Protein AF-G2LJL1-F1 (afdb_monomer)

Solvent-accessible surface area (backbone atoms only — not comparable to full-atom values): 18843 Å² total; per-residue (Å²): 132,89,54,70,64,57,49,56,50,40,51,35,54,51,46,41,76,68,42,93,71,84,47,70,52,52,71,65,66,38,67,80,46,61,69,73,59,30,54,53,48,53,55,51,48,53,63,50,69,72,46,56,71,69,59,47,50,51,50,37,53,53,48,51,47,55,48,48,53,49,53,64,76,58,59,83,72,76,60,86,59,50,27,40,65,57,57,28,58,68,41,66,81,47,56,70,70,56,39,48,55,52,42,52,72,38,60,70,72,53,24,52,51,21,26,55,72,64,74,44,84,81,64,81,67,61,67,75,81,38,55,90,48,42,70,59,53,48,52,53,46,50,61,59,52,68,78,53,70,51,71,83,78,48,60,80,80,50,68,59,75,68,51,48,54,74,53,48,53,50,37,21,35,53,44,11,36,50,34,55,18,47,42,48,60,78,53,91,43,72,66,60,50,50,63,55,36,71,78,46,60,69,74,56,30,50,52,22,51,53,46,33,52,56,56,70,73,44,96,66,73,79,57,69,70,62,34,51,51,26,34,53,52,50,50,52,47,50,68,78,42,77,80,49,93,54,47,44,43,51,49,7,45,53,51,50,62,60,10,48,66,64,78,48,60,73,58,52,55,53,46,54,41,44,31,42,59,67,73,56,40,52,58,53,48,58,46,64,78,56,58,72,96,73,80,45,69,69,57,21,44,53,45,35,54,51,50,42,52,45,33,48,53,53,50,62,70,69,52,70,74,73,82,71,72,77,75,84,84,124

pLDDT: mean 81.84, std 12.07, range [38.25, 96.0]

Structure (mmCIF, N/CA/C/O backbone):
data_AF-G2LJL1-F1
#
_entry.id   AF-G2LJL1-F1
#
loop_
_atom_site.group_PDB
_atom_site.id
_atom_site.type_symbol
_atom_site.label_atom_id
_atom_site.label_alt_id
_atom_site.label_comp_id
_atom_site.label_asym_id
_atom_site.label_entity_id
_atom_site.label_seq_id
_atom_site.pdbx_PDB_ins_code
_atom_site.Cartn_x
_atom_site.Cartn_y
_atom_site.Cartn_z
_atom_site.occupancy
_atom_site.B_iso_or_equiv
_atom_site.auth_seq_id
_atom_site.auth_comp_id
_atom_site.auth_asym_id
_atom_site.auth_atom_id
_atom_site.pdbx_PDB_model_num
ATOM 1 N N . MET A 1 1 ? -14.242 -20.131 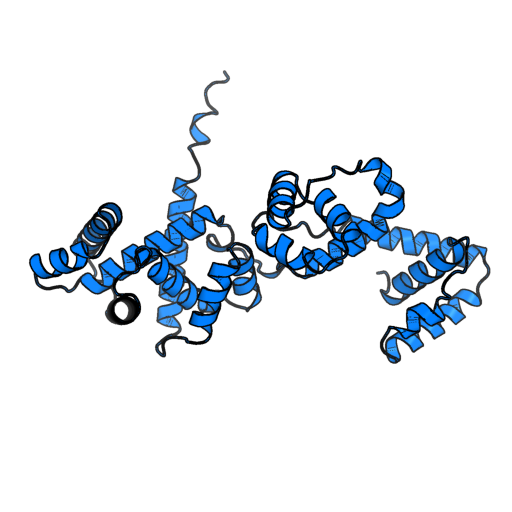28.724 1.00 45.66 1 MET A N 1
ATOM 2 C CA . MET A 1 1 ? -14.335 -19.137 27.630 1.00 45.66 1 MET A CA 1
ATOM 3 C C . MET A 1 1 ? -15.599 -18.321 27.857 1.00 45.66 1 MET A C 1
ATOM 5 O O . MET A 1 1 ? -16.651 -18.929 27.950 1.00 45.66 1 MET A O 1
ATOM 9 N N . GLY A 1 2 ? -15.509 -16.998 28.032 1.00 58.41 2 GLY A N 1
ATOM 10 C CA . GLY A 1 2 ? -16.701 -16.164 28.253 1.00 58.41 2 GLY A CA 1
ATOM 11 C C . GLY A 1 2 ? -17.575 -16.079 26.999 1.00 58.41 2 GLY A C 1
ATOM 12 O O . GLY A 1 2 ? -17.036 -15.894 25.904 1.00 58.41 2 GLY A O 1
ATOM 13 N N . ASN A 1 3 ? -18.888 -16.242 27.166 1.00 77.25 3 ASN A N 1
ATOM 14 C CA . ASN A 1 3 ? -19.881 -16.124 26.103 1.00 77.25 3 ASN A CA 1
ATOM 15 C C . ASN A 1 3 ? -20.097 -14.627 25.772 1.00 77.25 3 ASN A C 1
ATOM 17 O O . ASN A 1 3 ? -20.357 -13.854 26.694 1.00 77.25 3 ASN A O 1
ATOM 21 N N . PRO A 1 4 ? -19.998 -14.178 24.504 1.00 76.31 4 PRO A N 1
ATOM 22 C CA . PRO A 1 4 ? -20.247 -12.778 24.135 1.00 76.31 4 PRO A CA 1
ATOM 23 C C . PRO A 1 4 ? -21.635 -12.270 24.560 1.00 76.31 4 PRO A C 1
ATOM 25 O O . PRO A 1 4 ? -21.782 -11.086 24.862 1.00 76.31 4 PRO A O 1
ATOM 28 N N . THR A 1 5 ? -22.628 -13.159 24.657 1.00 79.75 5 THR A N 1
ATOM 29 C CA . THR A 1 5 ? -23.952 -12.858 25.220 1.00 79.75 5 THR A CA 1
ATOM 30 C C . THR A 1 5 ? -23.870 -12.449 26.695 1.00 79.75 5 THR A C 1
ATOM 32 O O . THR A 1 5 ? -24.465 -11.446 27.079 1.00 79.75 5 THR A O 1
ATOM 35 N N . ASP A 1 6 ? -23.081 -13.160 27.507 1.00 83.00 6 ASP A N 1
ATOM 36 C CA . ASP A 1 6 ? -22.917 -12.856 28.935 1.00 83.00 6 ASP A CA 1
ATOM 37 C C . ASP A 1 6 ? -22.206 -11.511 29.148 1.00 83.00 6 ASP A C 1
ATOM 39 O O . ASP A 1 6 ? -22.525 -10.783 30.083 1.00 83.00 6 ASP A O 1
ATOM 43 N N . TRP A 1 7 ? -21.279 -11.128 28.264 1.00 82.12 7 TRP A N 1
ATOM 44 C CA . TRP A 1 7 ? -20.621 -9.820 28.350 1.00 82.12 7 TRP A CA 1
ATOM 45 C C . TRP A 1 7 ? -21.549 -8.655 28.024 1.00 82.12 7 TRP A C 1
ATOM 47 O O . TRP A 1 7 ? -21.521 -7.648 28.728 1.00 82.12 7 TRP A O 1
ATOM 57 N N . LEU A 1 8 ? -22.352 -8.774 26.963 1.00 80.25 8 LEU A N 1
ATOM 58 C CA . LEU A 1 8 ? -23.322 -7.740 26.594 1.00 80.25 8 LEU A CA 1
ATOM 59 C C . LEU A 1 8 ? -24.360 -7.547 27.703 1.00 80.25 8 LEU A C 1
ATOM 61 O O . LEU A 1 8 ? -24.661 -6.412 28.070 1.00 80.25 8 LEU A O 1
ATOM 65 N N . LEU A 1 9 ? -24.840 -8.647 28.286 1.00 85.56 9 LEU A N 1
ATOM 66 C CA . LEU A 1 9 ? -25.756 -8.613 29.421 1.00 85.56 9 LEU A CA 1
ATOM 67 C C . LEU A 1 9 ? -25.105 -8.001 30.670 1.00 85.56 9 LEU A C 1
ATOM 69 O O . LEU A 1 9 ? -25.702 -7.135 31.306 1.00 85.56 9 LEU A O 1
ATOM 73 N N . ALA A 1 10 ? -23.866 -8.388 30.994 1.00 83.38 10 ALA A N 1
ATOM 74 C CA . ALA A 1 10 ? -23.137 -7.835 32.134 1.00 83.38 10 ALA A CA 1
ATOM 75 C C . ALA A 1 10 ? -22.906 -6.321 32.001 1.00 83.38 10 ALA A C 1
ATOM 77 O O . ALA A 1 10 ? -23.028 -5.593 32.982 1.00 83.38 10 ALA A O 1
ATOM 78 N N . LEU A 1 11 ? -22.608 -5.831 30.793 1.00 82.69 11 LEU A N 1
ATOM 79 C CA . LEU A 1 11 ? -22.469 -4.398 30.525 1.00 82.69 11 LEU A CA 1
ATOM 80 C C . LEU A 1 11 ? -23.799 -3.651 30.683 1.00 82.69 11 LEU A C 1
ATOM 82 O O . LEU A 1 11 ? -23.813 -2.589 31.302 1.00 82.69 11 LEU A O 1
ATOM 86 N N . ALA A 1 12 ? -24.901 -4.201 30.165 1.00 82.12 12 ALA A N 1
ATOM 87 C CA . ALA A 1 12 ? -26.224 -3.584 30.266 1.00 82.12 12 ALA A CA 1
ATOM 88 C C . ALA A 1 12 ? -26.707 -3.485 31.724 1.00 82.12 12 ALA A C 1
ATOM 90 O O . ALA A 1 12 ? -27.121 -2.416 32.166 1.00 82.12 12 ALA A O 1
ATOM 91 N N . LEU A 1 13 ? -26.565 -4.564 32.501 1.00 83.62 13 LEU A N 1
ATOM 92 C CA . LEU A 1 13 ? -26.921 -4.587 33.925 1.00 83.62 13 LEU A CA 1
ATOM 93 C C . LEU A 1 13 ? -26.006 -3.684 34.766 1.00 83.62 13 LEU A C 1
ATOM 95 O O . LEU A 1 13 ? -26.459 -3.017 35.694 1.00 83.62 13 LEU A O 1
ATOM 99 N N . ALA A 1 14 ? -24.711 -3.623 34.444 1.00 82.94 14 ALA A N 1
ATOM 100 C CA . ALA A 1 14 ? -23.793 -2.705 35.112 1.00 82.94 14 ALA A CA 1
ATOM 101 C C . ALA A 1 14 ? -24.104 -1.236 34.798 1.00 82.94 14 ALA A C 1
ATOM 103 O O . ALA A 1 14 ? -23.912 -0.384 35.664 1.00 82.94 14 ALA A O 1
ATOM 104 N N . TYR A 1 15 ? -24.568 -0.934 33.583 1.00 77.94 15 TYR A N 1
ATOM 105 C CA . TYR A 1 15 ? -25.004 0.406 33.197 1.00 77.94 15 TYR A CA 1
ATOM 106 C C . TYR A 1 15 ? -26.263 0.819 33.965 1.00 77.94 15 TYR A C 1
ATOM 108 O O . TYR A 1 15 ? -26.273 1.877 34.591 1.00 77.94 15 TYR A O 1
ATOM 116 N N . GLU A 1 16 ? -27.277 -0.046 34.004 1.00 80.81 16 GLU A N 1
ATOM 117 C CA . GLU A 1 16 ? -28.509 0.175 34.767 1.00 80.81 16 GLU A CA 1
ATOM 118 C C . GLU A 1 16 ? -28.220 0.462 36.250 1.00 80.81 16 GLU A C 1
ATOM 120 O O . GLU A 1 16 ? -28.720 1.437 36.806 1.00 80.81 16 GLU A O 1
ATOM 125 N N . ARG A 1 17 ? -27.337 -0.331 36.871 1.00 79.31 17 ARG A N 1
ATOM 126 C CA . ARG A 1 17 ? -26.985 -0.205 38.296 1.00 79.31 17 ARG A CA 1
ATOM 127 C C . ARG A 1 17 ? -26.151 1.032 38.644 1.00 79.31 17 ARG A C 1
ATOM 129 O O . ARG A 1 17 ? -26.193 1.474 39.787 1.00 79.31 17 ARG A O 1
ATOM 136 N N . ASN A 1 18 ? -25.372 1.570 37.704 1.00 70.38 18 ASN A N 1
ATOM 137 C CA . ASN A 1 18 ? -24.450 2.686 37.966 1.00 70.38 18 ASN A CA 1
ATOM 138 C C . ASN A 1 18 ? -24.959 4.050 37.474 1.00 70.38 18 ASN A C 1
ATOM 140 O O . ASN A 1 18 ? -24.307 5.065 37.727 1.00 70.38 18 ASN A O 1
ATOM 144 N N . THR A 1 19 ? -26.095 4.112 36.775 1.00 63.47 19 THR A N 1
ATOM 145 C CA . THR A 1 19 ? -26.619 5.379 36.244 1.00 63.47 19 THR A CA 1
ATOM 146 C C . THR A 1 19 ? -27.613 5.992 37.230 1.00 63.47 19 THR A C 1
ATOM 148 O O . THR A 1 19 ? -28.735 5.521 37.377 1.00 63.47 19 THR A O 1
ATOM 151 N N . ALA A 1 20 ? -27.205 7.067 37.913 1.00 52.72 20 ALA A N 1
ATOM 152 C CA . ALA A 1 20 ? -27.989 7.704 38.979 1.00 52.72 20 ALA A CA 1
ATOM 153 C C . ALA A 1 20 ? -29.231 8.487 38.495 1.00 52.72 20 ALA A C 1
ATOM 155 O O . ALA A 1 20 ? -30.046 8.908 39.314 1.00 52.72 20 ALA A O 1
ATOM 156 N N . GLN A 1 21 ? -29.386 8.713 37.186 1.00 49.97 21 GLN A N 1
ATOM 157 C CA . GLN A 1 21 ? -30.506 9.456 36.601 1.00 49.97 21 GLN A CA 1
ATOM 158 C C . GLN A 1 21 ? -31.031 8.705 35.372 1.00 49.97 21 GLN A C 1
ATOM 160 O O . GLN A 1 21 ? -30.329 8.612 34.373 1.00 49.97 21 GLN A O 1
ATOM 165 N N . GLN A 1 22 ? -32.251 8.163 35.483 1.00 59.97 22 GLN A N 1
ATOM 166 C CA . GLN A 1 22 ? -33.009 7.484 34.417 1.00 59.97 22 GLN A CA 1
ATOM 167 C C . GLN A 1 22 ? -32.183 6.468 33.600 1.00 59.97 22 GLN A C 1
ATOM 169 O O . GLN A 1 22 ? -31.864 6.723 32.437 1.00 59.97 22 GLN A O 1
ATOM 174 N N . PRO A 1 23 ? -31.821 5.314 34.191 1.00 68.81 23 PRO A N 1
ATOM 175 C CA . PRO A 1 23 ? -31.148 4.261 33.446 1.00 68.81 23 PRO A CA 1
ATOM 176 C C . PRO A 1 23 ? -32.029 3.787 32.285 1.00 68.81 23 PRO A C 1
ATOM 178 O O . PRO A 1 23 ? -33.208 3.489 32.473 1.00 68.81 23 PRO A O 1
ATOM 181 N N . ILE A 1 24 ? -31.440 3.689 31.092 1.00 71.19 24 ILE A N 1
ATOM 182 C CA . ILE A 1 24 ? -32.064 2.985 29.969 1.00 71.19 24 ILE A CA 1
ATOM 183 C C . ILE A 1 24 ? -32.140 1.506 30.370 1.00 71.19 24 ILE A C 1
ATOM 185 O O . ILE A 1 24 ? -31.087 0.908 30.627 1.00 71.19 24 ILE A O 1
ATOM 189 N N . PRO A 1 25 ? -33.338 0.904 30.451 1.00 77.50 25 PRO A N 1
ATOM 190 C CA . PRO A 1 25 ? -33.465 -0.483 30.863 1.00 77.50 25 PRO A CA 1
ATOM 191 C C . PRO A 1 25 ? -32.775 -1.403 29.839 1.00 77.50 25 PRO A C 1
ATOM 193 O O . PRO A 1 25 ? -32.816 -1.132 28.633 1.00 77.50 25 PRO A O 1
ATOM 196 N N . PRO A 1 26 ? -32.173 -2.530 30.269 1.00 75.56 26 PRO A N 1
ATOM 197 C CA . PRO A 1 26 ? -31.483 -3.459 29.370 1.00 75.56 26 PRO A CA 1
ATOM 198 C C . PRO A 1 26 ? -32.330 -3.900 28.169 1.00 75.56 26 PRO A C 1
ATOM 200 O O . PRO A 1 26 ? -31.811 -4.061 27.068 1.00 75.56 26 PRO A O 1
ATOM 203 N N . SER A 1 27 ? -33.648 -4.022 28.351 1.00 76.19 27 SER A N 1
ATOM 204 C CA . SER A 1 27 ? -34.604 -4.361 27.294 1.00 76.19 27 SER A CA 1
ATOM 205 C C . SER A 1 27 ? -34.613 -3.369 26.128 1.00 76.19 27 SER A C 1
ATOM 207 O O . SER A 1 27 ? -34.742 -3.790 24.979 1.00 76.19 27 SER A O 1
ATOM 209 N N . GLU A 1 28 ? -34.444 -2.072 26.398 1.00 76.25 28 GLU A N 1
ATOM 210 C CA . GLU A 1 28 ? -34.351 -1.036 25.362 1.00 76.25 28 GLU A CA 1
ATOM 211 C C . GLU A 1 28 ? -33.001 -1.090 24.641 1.00 76.25 28 GLU A C 1
ATOM 213 O O . GLU A 1 28 ? -32.946 -0.948 23.420 1.00 76.25 28 GLU A O 1
ATOM 218 N N . LEU A 1 29 ? -31.916 -1.390 25.364 1.00 75.31 29 LEU A N 1
ATOM 219 C CA . LEU A 1 29 ? -30.596 -1.603 24.759 1.00 75.31 29 LEU A CA 1
ATOM 220 C C . LEU A 1 29 ? -30.588 -2.832 23.836 1.00 75.31 29 LEU A C 1
ATOM 222 O O . LEU A 1 29 ? -29.950 -2.816 22.781 1.00 75.31 29 LEU A O 1
ATOM 226 N N . PHE A 1 30 ? -31.312 -3.893 24.201 1.00 81.81 30 PHE A N 1
ATOM 227 C CA . PHE A 1 30 ? -31.396 -5.121 23.406 1.00 81.81 30 PHE A CA 1
ATOM 228 C C . PHE A 1 30 ? -32.279 -4.988 22.164 1.00 81.81 30 PHE A C 1
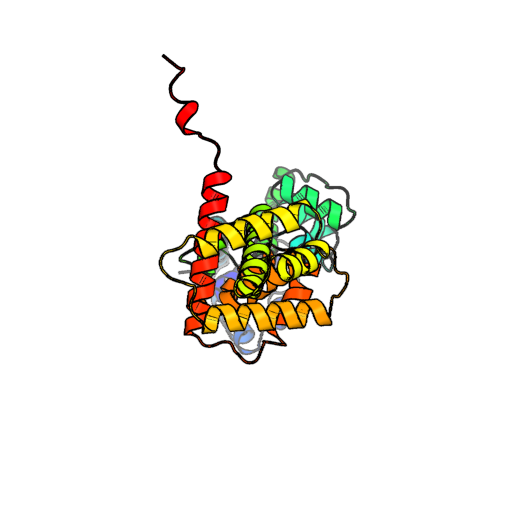ATOM 230 O O . PHE A 1 30 ? -32.088 -5.750 21.218 1.00 81.81 30 PHE A O 1
ATOM 237 N N . ALA A 1 31 ? -33.202 -4.023 22.125 1.00 78.06 31 ALA A N 1
ATOM 238 C CA . ALA A 1 31 ? -34.078 -3.788 20.974 1.00 78.06 31 ALA A CA 1
ATOM 239 C C . ALA A 1 31 ? -33.316 -3.374 19.698 1.00 78.06 31 ALA A C 1
ATOM 241 O O . ALA A 1 31 ? -33.852 -3.462 18.597 1.00 78.06 31 ALA A O 1
ATOM 242 N N . LEU A 1 32 ? -32.055 -2.951 19.835 1.00 76.62 32 LEU A N 1
ATOM 243 C CA . LEU A 1 32 ? -31.166 -2.604 18.722 1.00 76.62 32 LEU A CA 1
ATOM 244 C C . LEU A 1 32 ? -30.499 -3.827 18.063 1.00 76.62 32 LEU A C 1
ATOM 246 O O . LEU A 1 32 ? -29.760 -3.675 17.090 1.00 76.62 32 LEU A O 1
ATOM 250 N N . LEU A 1 33 ? -30.706 -5.031 18.604 1.00 77.62 33 LEU A N 1
ATOM 251 C CA . LEU A 1 33 ? -30.078 -6.268 18.141 1.00 77.62 33 LEU A CA 1
ATOM 252 C C . LEU A 1 33 ? -31.038 -7.097 17.266 1.00 77.62 33 LEU A C 1
ATOM 254 O O . LEU A 1 33 ? -32.254 -6.957 17.379 1.00 77.62 33 LEU A O 1
ATOM 258 N N . PRO A 1 34 ? -30.523 -8.010 16.418 1.00 81.75 34 PRO A N 1
ATOM 259 C CA . PRO A 1 34 ? -31.364 -8.967 15.697 1.00 81.75 34 PRO A CA 1
ATOM 260 C C . PRO A 1 34 ? -32.240 -9.795 16.651 1.00 81.75 34 PRO A C 1
ATOM 262 O O . PRO A 1 34 ? -31.783 -10.169 17.734 1.00 81.75 34 PRO A O 1
ATOM 265 N N . ALA A 1 35 ? -33.457 -10.151 16.224 1.00 82.56 35 ALA A N 1
ATOM 266 C CA . ALA A 1 35 ? -34.469 -10.807 17.065 1.00 82.56 35 ALA A CA 1
ATOM 267 C C . ALA A 1 35 ? -33.956 -12.065 17.796 1.00 82.56 35 ALA A C 1
ATOM 269 O O . ALA A 1 35 ? -34.208 -12.245 18.986 1.00 82.56 35 ALA A O 1
ATOM 270 N N . GLU A 1 36 ? -33.161 -12.903 17.124 1.00 83.19 36 GLU A N 1
ATOM 271 C CA . GLU A 1 36 ? -32.560 -14.087 17.753 1.00 83.19 36 GLU A CA 1
ATOM 272 C C . GLU A 1 36 ? -31.585 -13.746 18.889 1.00 83.19 36 GLU A C 1
ATOM 274 O O . GLU A 1 36 ? -31.485 -14.480 19.875 1.00 83.19 36 GLU A O 1
ATOM 279 N N . ALA A 1 37 ? -30.820 -12.662 18.742 1.00 78.00 37 ALA A N 1
ATOM 280 C CA . ALA A 1 37 ? -29.857 -12.223 19.744 1.00 78.00 37 ALA A CA 1
ATOM 281 C C . ALA A 1 37 ? -30.578 -11.585 20.938 1.00 78.00 37 ALA A C 1
ATOM 283 O O . ALA A 1 37 ? -30.207 -11.837 22.084 1.00 78.00 37 ALA A O 1
ATOM 284 N N . GLN A 1 38 ? -31.647 -10.832 20.664 1.00 83.00 38 GLN A N 1
ATOM 285 C CA . GLN A 1 38 ? -32.535 -10.272 21.677 1.00 83.00 38 GLN A CA 1
ATOM 286 C C . GLN A 1 38 ? -33.176 -11.382 22.518 1.00 83.00 38 GLN A C 1
ATOM 288 O O . GLN A 1 38 ? -33.055 -11.365 23.739 1.00 83.00 38 GLN A O 1
ATOM 293 N N . GLN A 1 39 ? -33.765 -12.402 21.885 1.00 87.06 39 GLN A N 1
ATOM 294 C CA . GLN A 1 39 ? -34.415 -13.510 22.592 1.00 87.06 39 GLN A CA 1
ATOM 295 C C . GLN A 1 39 ? -33.432 -14.289 23.482 1.00 87.06 39 GLN A C 1
ATOM 297 O O . GLN A 1 39 ? -33.761 -14.633 24.621 1.00 87.06 39 GLN A O 1
ATOM 302 N N . ARG A 1 40 ? -32.200 -14.513 23.001 1.00 86.25 40 ARG A N 1
ATOM 303 C CA . ARG A 1 40 ? -31.121 -15.122 23.797 1.00 86.25 40 ARG A CA 1
ATOM 304 C C . ARG A 1 40 ? -30.744 -14.267 25.010 1.00 86.25 40 ARG A C 1
ATOM 306 O O . ARG A 1 40 ? -30.607 -14.807 26.103 1.00 86.25 40 ARG A O 1
ATOM 313 N N . LEU A 1 41 ? -30.599 -12.952 24.835 1.00 84.62 41 LEU A N 1
ATOM 314 C CA . LEU A 1 41 ? -30.248 -12.028 25.920 1.00 84.62 41 LEU A CA 1
ATOM 315 C C . LEU A 1 41 ? -31.361 -11.898 26.961 1.00 84.62 41 LEU A C 1
ATOM 317 O O . LEU A 1 41 ? -31.069 -11.931 28.151 1.00 84.62 41 LEU A O 1
ATOM 321 N N . THR A 1 42 ? -32.624 -11.813 26.539 1.00 86.38 42 THR A N 1
ATOM 322 C CA . THR A 1 42 ? -33.772 -11.736 27.452 1.00 86.38 42 THR A CA 1
ATOM 323 C C . THR A 1 42 ? -33.941 -13.020 28.260 1.00 86.38 42 THR A C 1
ATOM 325 O O . THR A 1 42 ? -34.131 -12.950 29.471 1.00 86.38 42 THR A O 1
ATOM 328 N N . SER A 1 43 ? -33.803 -14.191 27.625 1.00 88.69 43 SER A N 1
ATOM 329 C CA . SER A 1 43 ? -33.861 -15.481 28.334 1.00 88.69 43 SER A CA 1
ATOM 330 C C . SER A 1 43 ? -32.748 -15.570 29.379 1.00 88.69 43 SER A C 1
ATOM 332 O O . SER A 1 43 ? -32.988 -15.890 30.540 1.00 88.69 43 SER A O 1
ATOM 334 N N . ARG A 1 44 ? -31.528 -15.175 28.994 1.00 89.00 44 ARG A N 1
ATOM 335 C CA . ARG A 1 44 ? -30.378 -15.165 29.897 1.00 89.00 44 ARG A CA 1
ATOM 336 C C . ARG A 1 44 ? -30.523 -14.152 31.036 1.00 89.00 44 ARG A C 1
ATOM 338 O O . ARG A 1 44 ? -30.120 -14.438 32.158 1.00 89.00 44 ARG A O 1
ATOM 345 N N . GLN A 1 45 ? -31.113 -12.987 30.773 1.00 87.56 45 GLN A N 1
ATOM 346 C CA . GLN A 1 45 ? -31.424 -11.997 31.801 1.00 87.56 45 GLN A CA 1
ATOM 347 C C . GLN A 1 45 ? -32.390 -12.573 32.836 1.00 87.56 45 GLN A C 1
ATOM 349 O O . GLN A 1 45 ? -32.123 -12.451 34.023 1.00 87.56 45 GLN A O 1
ATOM 354 N N . GLN A 1 46 ? -33.462 -13.245 32.404 1.00 88.81 46 GLN A N 1
ATOM 355 C CA . GLN A 1 46 ? -34.428 -13.875 33.309 1.00 88.81 46 GLN A CA 1
ATOM 356 C C . GLN A 1 46 ? -33.780 -14.949 34.191 1.00 88.81 46 GLN A C 1
ATOM 358 O O . GLN A 1 46 ? -34.033 -14.981 35.393 1.00 88.81 46 GLN A O 1
ATOM 363 N N . GLU A 1 47 ? -32.903 -15.783 33.624 1.00 87.50 47 GLU A N 1
ATOM 364 C CA . GLU A 1 47 ? -32.143 -16.787 34.382 1.00 87.50 47 GLU A CA 1
ATOM 365 C C . GLU A 1 47 ? -31.275 -16.161 35.482 1.00 87.50 47 GLU A C 1
ATOM 367 O O . GLU A 1 47 ? -31.200 -16.690 36.588 1.00 87.50 47 GLU A O 1
ATOM 372 N N . ILE A 1 48 ? -30.619 -15.035 35.187 1.00 84.25 48 ILE A N 1
ATOM 373 C CA . ILE A 1 48 ? -29.746 -14.337 36.139 1.00 84.25 48 ILE A CA 1
ATOM 374 C C . ILE A 1 48 ? -30.571 -13.557 37.166 1.00 84.25 48 ILE A C 1
ATOM 376 O O . ILE A 1 48 ? -30.249 -13.579 38.348 1.00 84.25 48 ILE A O 1
ATOM 380 N N . SER A 1 49 ? -31.662 -12.914 36.751 1.00 83.25 49 SER A N 1
ATOM 381 C CA . SER A 1 49 ? -32.582 -12.203 37.645 1.00 83.25 49 SER A CA 1
ATOM 382 C C . SER A 1 49 ? -33.330 -13.129 38.610 1.00 83.25 49 SER A C 1
ATOM 384 O O . SER A 1 49 ? -33.839 -12.651 39.618 1.00 83.25 49 SER A O 1
ATOM 386 N N . ALA A 1 50 ? -33.396 -14.435 38.328 1.00 87.19 50 ALA A N 1
ATOM 387 C CA . ALA A 1 50 ? -33.928 -15.439 39.249 1.00 87.19 50 ALA A CA 1
ATOM 388 C C . ALA A 1 50 ? -32.951 -15.808 40.387 1.00 87.19 50 ALA A C 1
ATOM 390 O O . ALA A 1 50 ? -33.339 -16.522 41.312 1.00 87.19 50 ALA A O 1
ATOM 391 N N . GLN A 1 51 ? -31.695 -15.354 40.321 1.00 89.25 51 GLN A N 1
ATOM 392 C CA . GLN A 1 51 ? -30.692 -15.551 41.369 1.00 89.25 51 GLN A CA 1
ATOM 393 C C . GLN A 1 51 ? -30.747 -14.424 42.410 1.00 89.25 51 GLN A C 1
ATOM 395 O O . GLN A 1 51 ? -31.330 -13.364 42.184 1.00 89.25 51 GLN A O 1
ATOM 400 N N . ASP A 1 52 ? -30.133 -14.646 43.569 1.00 89.38 52 ASP A N 1
ATOM 401 C CA . ASP A 1 52 ? -30.012 -13.635 44.613 1.00 89.38 52 ASP A CA 1
ATOM 402 C C . ASP A 1 52 ? -29.003 -12.536 44.238 1.00 89.38 52 ASP A C 1
ATOM 404 O O . ASP A 1 52 ? -28.051 -12.740 43.478 1.00 89.38 52 ASP A O 1
ATOM 408 N N . ASP A 1 53 ? -29.195 -11.341 44.800 1.00 86.44 53 ASP A N 1
ATOM 409 C CA . ASP A 1 53 ? -28.446 -10.146 44.394 1.00 86.44 53 ASP A CA 1
ATOM 410 C C . ASP A 1 53 ? -26.928 -10.261 44.640 1.00 86.44 53 ASP A C 1
ATOM 412 O O . ASP A 1 53 ? -26.120 -9.707 43.887 1.00 86.44 53 ASP A O 1
ATOM 416 N N . ALA A 1 54 ? -26.519 -11.043 45.645 1.00 86.81 54 ALA A N 1
ATOM 417 C CA . ALA A 1 54 ? -25.113 -11.335 45.914 1.00 86.81 54 ALA A CA 1
ATOM 418 C C . ALA A 1 54 ? -24.475 -12.149 44.776 1.00 86.81 54 ALA A C 1
ATOM 420 O O . ALA A 1 54 ? -23.389 -11.799 44.302 1.00 86.81 54 ALA A O 1
ATOM 421 N N . THR A 1 55 ? -25.166 -13.180 44.281 1.00 86.25 55 THR A N 1
ATOM 422 C CA . THR A 1 55 ? -24.695 -14.003 43.159 1.00 86.25 55 THR A CA 1
ATOM 423 C C . THR A 1 55 ? -24.666 -13.205 41.860 1.00 86.25 55 THR A C 1
ATOM 425 O O . THR A 1 55 ? -23.672 -13.261 41.134 1.00 86.25 55 THR A O 1
ATOM 428 N N . VAL A 1 56 ? -25.689 -12.383 41.598 1.00 86.50 56 VAL A N 1
ATOM 429 C CA . VAL A 1 56 ? -25.715 -11.492 40.424 1.00 86.50 56 VAL A CA 1
ATOM 430 C C . VAL A 1 56 ? -24.544 -10.508 40.461 1.00 86.50 56 VAL A C 1
ATOM 432 O O . VAL A 1 56 ? -23.871 -10.300 39.451 1.00 86.50 56 VAL A O 1
ATOM 435 N N . THR A 1 57 ? -24.250 -9.936 41.629 1.00 85.31 57 THR A N 1
ATOM 436 C CA . THR A 1 57 ? -23.136 -8.994 41.809 1.00 85.31 57 THR A CA 1
ATOM 437 C C . THR A 1 57 ? -21.775 -9.673 41.631 1.00 85.31 57 THR A C 1
ATOM 439 O O . THR A 1 57 ? -20.903 -9.125 40.952 1.00 85.31 57 THR A O 1
ATOM 442 N N . ALA A 1 58 ? -21.592 -10.882 42.171 1.00 85.56 58 ALA A N 1
ATOM 443 C CA . ALA A 1 58 ? -20.369 -11.665 41.991 1.00 85.56 58 ALA A CA 1
ATOM 444 C C . ALA A 1 58 ? -20.159 -12.071 40.522 1.00 85.56 58 ALA A C 1
ATOM 446 O O . ALA A 1 58 ? -19.065 -11.896 39.978 1.00 85.56 58 ALA A O 1
ATOM 447 N N . TRP A 1 59 ? -21.218 -12.538 39.856 1.00 89.94 59 TRP A N 1
ATOM 448 C CA . TRP A 1 59 ? -21.200 -12.856 38.430 1.00 89.94 59 TRP A CA 1
ATOM 449 C C . TRP A 1 59 ? -20.877 -11.622 37.581 1.00 89.94 59 TRP A C 1
ATOM 451 O O . TRP A 1 59 ? -20.030 -11.707 36.688 1.00 89.94 59 TRP A O 1
ATOM 461 N N . LEU A 1 60 ? -21.482 -10.465 37.877 1.00 87.75 60 LEU A N 1
ATOM 462 C CA . LEU A 1 60 ? -21.183 -9.194 37.210 1.00 87.75 60 LEU A CA 1
ATOM 463 C C . LEU A 1 60 ? -19.709 -8.826 37.366 1.00 87.75 60 LEU A C 1
ATOM 465 O O . LEU A 1 60 ? -19.038 -8.551 36.372 1.00 87.75 60 LEU A O 1
ATOM 469 N N . ALA A 1 61 ? -19.186 -8.857 38.593 1.00 81.69 61 ALA A N 1
ATOM 470 C CA . ALA A 1 61 ? -17.792 -8.530 38.870 1.00 81.69 61 ALA A CA 1
ATOM 471 C C . ALA A 1 61 ? -16.834 -9.455 38.106 1.00 81.69 61 ALA A C 1
ATOM 473 O O . ALA A 1 61 ? -15.933 -8.970 37.422 1.00 81.69 61 ALA A O 1
ATOM 474 N N . GLN A 1 62 ? -17.064 -10.770 38.151 1.00 85.94 62 GLN A N 1
ATOM 475 C CA . GLN A 1 62 ? -16.232 -11.760 37.469 1.00 85.94 62 GLN A CA 1
ATOM 476 C C . GLN A 1 62 ? -16.319 -11.644 35.941 1.00 85.94 62 GLN A C 1
ATOM 478 O O . GLN A 1 62 ? -15.303 -11.718 35.248 1.00 85.94 62 GLN A O 1
ATOM 483 N N . THR A 1 63 ? -17.519 -11.437 35.402 1.00 83.88 63 THR A N 1
ATOM 484 C CA . THR A 1 63 ? -17.757 -11.332 33.957 1.00 83.88 63 THR A CA 1
ATOM 485 C C . THR A 1 63 ? -17.155 -10.049 33.393 1.00 83.88 63 THR A C 1
ATOM 487 O O . THR A 1 63 ? -16.492 -10.083 32.353 1.00 83.88 63 THR A O 1
ATOM 490 N N . LEU A 1 64 ? -17.314 -8.926 34.101 1.00 81.00 64 LEU A N 1
ATOM 491 C CA . LEU A 1 64 ? -16.683 -7.658 33.745 1.00 81.00 64 LEU A CA 1
ATOM 492 C C . LEU A 1 64 ? -15.164 -7.719 33.902 1.00 81.00 64 LEU A C 1
ATOM 494 O O . LEU A 1 64 ? -14.463 -7.155 33.065 1.00 81.00 64 LEU A O 1
ATOM 498 N N . ASP A 1 65 ? -14.634 -8.406 34.916 1.00 78.06 65 ASP A N 1
ATOM 499 C CA . ASP A 1 65 ? -13.187 -8.567 35.059 1.00 78.06 65 ASP A CA 1
ATOM 500 C C . ASP A 1 65 ? -12.604 -9.458 33.956 1.00 78.06 65 ASP A C 1
ATOM 502 O O . ASP A 1 65 ? -11.624 -9.084 33.316 1.00 78.06 65 ASP A O 1
ATOM 506 N N . GLY A 1 66 ? -13.268 -10.564 33.610 1.00 78.75 66 GLY A N 1
ATOM 507 C CA . GLY A 1 66 ? -12.897 -11.397 32.465 1.00 78.75 66 GLY A CA 1
ATOM 508 C C . GLY A 1 66 ? -12.954 -10.637 31.134 1.00 78.75 66 GLY A C 1
ATOM 509 O O . GLY A 1 66 ? -12.057 -10.776 30.296 1.00 78.75 66 GLY A O 1
ATOM 510 N N . LEU A 1 67 ? -13.964 -9.779 30.947 1.00 73.50 67 LEU A N 1
ATOM 511 C CA . LEU A 1 67 ? -14.040 -8.872 29.803 1.00 73.50 67 LEU A CA 1
ATOM 512 C C . LEU A 1 67 ? -12.867 -7.883 29.812 1.00 73.50 67 LEU A C 1
ATOM 514 O O . LEU A 1 67 ? -12.176 -7.766 28.802 1.00 73.50 67 LEU A O 1
ATOM 518 N N . ARG A 1 68 ? -12.582 -7.221 30.944 1.00 69.25 68 ARG A N 1
ATOM 519 C CA . ARG A 1 68 ? -11.450 -6.288 31.097 1.00 69.25 68 ARG A CA 1
ATOM 520 C C . ARG A 1 68 ? -10.117 -6.965 30.813 1.00 69.25 68 ARG A C 1
ATOM 522 O O . ARG A 1 68 ? -9.313 -6.399 30.082 1.00 69.25 68 ARG A O 1
ATOM 529 N N . GLN A 1 69 ? -9.876 -8.158 31.349 1.00 66.88 69 GLN A N 1
ATOM 530 C CA . GLN A 1 69 ? -8.651 -8.920 31.110 1.00 66.88 69 GLN A CA 1
ATOM 531 C C . GLN A 1 69 ? -8.491 -9.251 29.626 1.00 66.88 69 GLN A C 1
ATOM 533 O O . GLN A 1 69 ? -7.420 -9.037 29.066 1.00 66.88 69 GLN A O 1
ATOM 538 N N . ARG A 1 70 ? -9.560 -9.674 28.946 1.00 67.12 70 ARG A N 1
ATOM 539 C CA . ARG A 1 70 ? -9.511 -9.985 27.511 1.00 67.12 70 ARG A CA 1
ATOM 540 C C . ARG A 1 70 ? -9.311 -8.743 26.644 1.00 67.12 70 ARG A C 1
ATOM 542 O O . ARG A 1 70 ? -8.541 -8.766 25.689 1.00 67.12 70 ARG A O 1
ATOM 549 N N . VAL A 1 71 ? -9.977 -7.653 27.004 1.00 60.53 71 VAL A N 1
ATOM 550 C CA . VAL A 1 71 ? -9.856 -6.333 26.375 1.00 60.53 71 VAL A CA 1
ATOM 551 C C . VAL A 1 71 ? -8.452 -5.740 26.601 1.00 60.53 71 VAL A C 1
ATOM 553 O O . VAL A 1 71 ? -7.905 -5.098 25.705 1.00 60.53 71 VAL A O 1
ATOM 556 N N . ARG A 1 72 ? -7.818 -6.018 27.750 1.00 58.72 72 ARG A N 1
ATOM 557 C CA . ARG A 1 72 ? -6.408 -5.693 28.036 1.00 58.72 72 ARG A CA 1
ATOM 558 C C . ARG A 1 72 ? -5.436 -6.569 27.237 1.00 58.72 72 ARG A C 1
ATOM 560 O O . ARG A 1 72 ? -4.493 -6.036 26.667 1.00 58.72 72 ARG A O 1
ATOM 567 N N . GLN A 1 73 ? -5.683 -7.878 27.150 1.00 54.16 73 GLN A N 1
ATOM 568 C CA . GLN A 1 73 ? -4.816 -8.848 26.461 1.00 54.16 73 GLN A CA 1
ATOM 569 C C . GLN A 1 73 ? -4.880 -8.759 24.928 1.00 54.16 73 GLN A C 1
ATOM 571 O O . GLN A 1 73 ? -3.923 -9.123 24.255 1.00 54.16 73 GLN A O 1
ATOM 576 N N . ARG A 1 74 ? -5.988 -8.268 24.359 1.00 52.66 74 ARG A N 1
ATOM 577 C CA . ARG A 1 74 ? -6.154 -8.013 22.919 1.00 52.66 74 ARG A CA 1
ATOM 578 C C . ARG A 1 74 ? -6.477 -6.549 22.676 1.00 52.66 74 ARG A C 1
ATOM 580 O O . ARG A 1 74 ? -7.567 -6.200 22.225 1.00 52.66 74 ARG A O 1
ATOM 587 N N . SER A 1 75 ? -5.531 -5.680 22.993 1.00 54.75 75 SER A N 1
ATOM 588 C CA . SER A 1 75 ? -5.528 -4.356 22.385 1.00 54.75 75 SER A CA 1
ATOM 589 C C . SER A 1 75 ? -4.954 -4.521 20.980 1.00 54.75 75 SER A C 1
ATOM 591 O O . SER A 1 75 ? -3.737 -4.671 20.890 1.00 54.75 75 SER A O 1
ATOM 593 N N . PRO A 1 76 ? -5.765 -4.559 19.899 1.00 60.81 76 PRO A N 1
ATOM 594 C CA . PRO A 1 76 ? -5.196 -4.425 18.569 1.00 60.81 76 PRO A CA 1
ATOM 595 C C . PRO A 1 76 ? -4.374 -3.139 18.589 1.00 60.81 76 PRO A C 1
ATOM 597 O O . PRO A 1 76 ? -4.882 -2.075 18.950 1.00 60.81 76 PRO A O 1
ATOM 600 N N . ALA A 1 77 ? -3.078 -3.260 18.335 1.00 67.81 77 ALA A N 1
ATOM 601 C CA . ALA A 1 77 ? -2.256 -2.093 18.107 1.00 67.81 77 ALA A CA 1
ATOM 602 C C . ALA A 1 77 ? -2.611 -1.577 16.714 1.00 67.81 77 ALA A C 1
ATOM 604 O O . ALA A 1 77 ? -2.781 -2.362 15.779 1.00 67.81 77 ALA A O 1
ATOM 605 N N . LEU A 1 78 ? -2.763 -0.261 16.584 1.00 76.44 78 LEU A N 1
ATOM 606 C CA . LEU A 1 78 ? -2.781 0.348 15.265 1.00 76.44 78 LEU A CA 1
ATOM 607 C C . LEU A 1 78 ? -1.434 0.042 14.607 1.00 76.44 78 LEU A C 1
ATOM 609 O O . LEU A 1 78 ? -0.398 0.333 15.204 1.00 76.44 78 LEU A O 1
ATOM 613 N N . ASP A 1 79 ? -1.451 -0.529 13.405 1.00 80.56 79 ASP A N 1
ATOM 614 C CA . ASP A 1 79 ? -0.223 -0.690 12.635 1.00 80.56 79 ASP A CA 1
ATOM 615 C C . ASP A 1 79 ? 0.352 0.704 12.343 1.00 80.56 79 ASP A C 1
ATOM 617 O O . ASP A 1 79 ? -0.322 1.566 11.772 1.00 80.56 79 ASP A O 1
ATOM 621 N N . GLU A 1 80 ? 1.594 0.940 12.765 1.00 81.31 80 GLU A N 1
ATOM 622 C CA . GLU A 1 80 ? 2.284 2.225 12.612 1.00 81.31 80 GLU A CA 1
ATOM 623 C C . GLU A 1 80 ? 2.437 2.644 11.143 1.00 81.31 80 GLU A C 1
ATOM 625 O O . GLU A 1 80 ? 2.657 3.820 10.852 1.00 81.31 80 GLU A O 1
ATOM 630 N N . ARG A 1 81 ? 2.287 1.698 10.208 1.00 85.56 81 ARG A N 1
ATOM 631 C CA . ARG A 1 81 ? 2.344 1.933 8.765 1.00 85.56 81 ARG A CA 1
ATOM 632 C C . ARG A 1 81 ? 1.036 2.477 8.189 1.00 85.56 81 ARG A C 1
ATOM 634 O O . ARG A 1 81 ? 1.022 2.837 7.015 1.00 85.56 81 ARG A O 1
ATOM 641 N N . VAL A 1 82 ? -0.056 2.540 8.958 1.00 88.81 82 VAL A N 1
ATOM 642 C CA . VAL A 1 82 ? -1.306 3.161 8.490 1.00 88.81 82 VAL A CA 1
ATOM 643 C C . VAL A 1 82 ? -1.079 4.655 8.281 1.00 88.81 82 VAL A C 1
ATOM 645 O O . VAL A 1 82 ? -0.750 5.399 9.207 1.00 88.81 82 VAL A O 1
ATOM 648 N N . HIS A 1 83 ? -1.307 5.119 7.056 1.00 91.44 83 HIS A N 1
ATOM 649 C CA . HIS A 1 83 ? -1.108 6.507 6.694 1.00 91.44 83 HIS A CA 1
ATOM 650 C C . HIS A 1 83 ? -2.095 7.408 7.472 1.00 91.44 83 HIS A C 1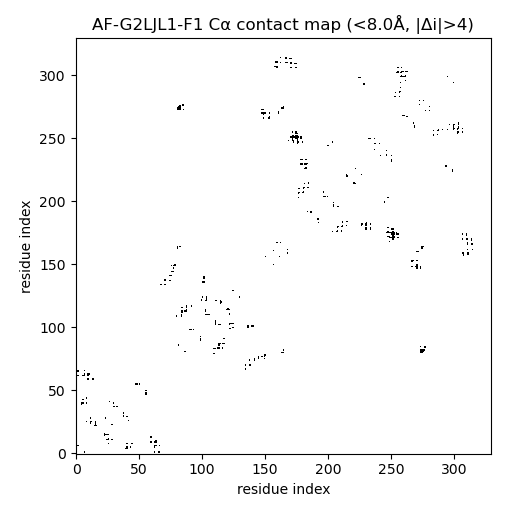
ATOM 652 O O . HIS A 1 83 ? -3.313 7.178 7.434 1.00 91.44 83 HIS A O 1
ATOM 658 N N . PRO A 1 84 ? -1.627 8.488 8.134 1.00 91.12 84 PRO A N 1
ATOM 659 C CA . PRO A 1 84 ? -2.453 9.320 9.018 1.00 91.12 84 PRO A CA 1
ATOM 660 C C . PRO A 1 84 ? -3.735 9.877 8.386 1.00 91.12 84 PRO A C 1
ATOM 662 O O . PRO A 1 84 ? -4.740 10.087 9.062 1.00 91.12 84 PRO A O 1
ATOM 665 N N . SER A 1 85 ? -3.740 10.122 7.077 1.00 92.00 85 SER A N 1
ATOM 666 C CA . SER A 1 85 ? -4.934 10.629 6.392 1.00 92.00 85 SER A CA 1
ATOM 667 C C . SER A 1 85 ? -6.076 9.609 6.286 1.00 92.00 85 SER A C 1
ATOM 669 O O . SER A 1 85 ? -7.224 10.040 6.198 1.00 92.00 85 SER A O 1
ATOM 671 N N . HIS A 1 86 ? -5.810 8.297 6.346 1.00 91.81 86 HIS A N 1
ATOM 672 C CA . HIS A 1 86 ? -6.871 7.289 6.444 1.00 91.81 86 HIS A CA 1
ATOM 673 C C . HIS A 1 86 ? -7.562 7.354 7.805 1.00 91.81 86 HIS A C 1
ATOM 675 O O . HIS A 1 86 ? -8.788 7.393 7.875 1.00 91.81 86 HIS A O 1
ATOM 681 N N . ILE A 1 87 ? -6.774 7.478 8.875 1.00 91.81 87 ILE A N 1
ATOM 682 C CA . ILE A 1 87 ? -7.271 7.677 10.241 1.00 91.81 87 ILE A CA 1
ATOM 683 C C . ILE A 1 87 ? -8.101 8.965 10.305 1.00 91.81 87 ILE A C 1
ATOM 685 O O . ILE A 1 87 ? -9.220 8.960 10.808 1.00 91.81 87 ILE A O 1
ATOM 689 N N . ALA A 1 88 ? -7.602 10.061 9.727 1.00 91.94 88 ALA A N 1
ATOM 690 C CA . ALA A 1 88 ? -8.334 11.325 9.668 1.00 91.94 88 ALA A CA 1
ATOM 691 C C . ALA A 1 88 ? -9.632 11.225 8.849 1.00 91.94 88 ALA A C 1
ATOM 693 O O . ALA A 1 88 ? -10.629 11.849 9.204 1.00 91.94 88 ALA A O 1
ATOM 694 N N . ALA A 1 89 ? -9.641 10.461 7.753 1.00 90.25 89 ALA A N 1
ATOM 695 C CA . ALA A 1 89 ? -10.844 10.244 6.956 1.00 90.25 89 ALA A CA 1
ATOM 696 C C . ALA A 1 89 ? -11.906 9.458 7.739 1.00 90.25 89 ALA A C 1
ATOM 698 O O . ALA A 1 89 ? -13.063 9.874 7.746 1.00 90.25 89 ALA A O 1
ATOM 699 N N . ALA A 1 90 ? -11.506 8.395 8.443 1.00 90.81 90 ALA A N 1
ATOM 700 C CA . ALA A 1 90 ? -12.392 7.617 9.306 1.00 90.81 90 ALA A CA 1
ATOM 701 C C . ALA A 1 90 ? -12.956 8.466 10.460 1.00 90.81 90 ALA A C 1
ATOM 703 O O . ALA A 1 90 ? -14.155 8.453 10.720 1.00 90.81 90 ALA A O 1
ATOM 704 N N . LEU A 1 91 ? -12.113 9.284 11.099 1.00 90.56 91 LEU A N 1
ATOM 705 C CA . LEU A 1 91 ? -12.522 10.163 12.199 1.00 90.56 91 LEU A CA 1
ATOM 706 C C . LEU A 1 91 ? -13.402 11.340 11.770 1.00 90.56 91 LEU A C 1
ATOM 708 O O . LEU A 1 91 ? -14.096 11.906 12.608 1.00 90.56 91 LEU A O 1
ATOM 712 N N . ARG A 1 92 ? -13.385 11.744 10.494 1.00 91.31 92 ARG A N 1
ATOM 713 C CA . ARG A 1 92 ? -14.045 12.977 10.027 1.00 91.31 92 ARG A CA 1
ATOM 714 C C . ARG A 1 92 ? -15.541 13.020 10.333 1.00 91.31 92 ARG A C 1
ATOM 716 O O . ARG A 1 92 ? -16.077 14.102 10.556 1.00 91.31 92 ARG A O 1
ATOM 723 N N . HIS A 1 93 ? -16.195 11.864 10.301 1.00 87.94 93 HIS A N 1
ATOM 724 C CA . HIS A 1 93 ? -17.635 11.735 10.512 1.00 87.94 93 HIS A CA 1
ATOM 725 C C . HIS A 1 93 ? -18.006 11.438 11.969 1.00 87.94 93 HIS A C 1
ATOM 727 O O . HIS A 1 93 ? -19.185 11.449 12.310 1.00 87.94 93 HIS A O 1
ATOM 733 N N . GLU A 1 94 ? -17.015 11.206 12.831 1.00 86.69 94 GLU A N 1
ATOM 734 C CA . GLU A 1 94 ? -17.242 10.958 14.250 1.00 86.69 94 GLU A CA 1
ATOM 735 C C . GLU A 1 94 ? -17.554 12.265 14.996 1.00 86.69 94 GLU A C 1
ATOM 737 O O . GLU A 1 94 ? -17.062 13.331 14.617 1.00 86.69 94 GLU A O 1
ATOM 742 N N . PRO A 1 95 ? -18.314 12.229 16.099 1.00 86.25 95 PRO A N 1
ATOM 743 C CA . PRO A 1 95 ? -18.493 13.395 16.958 1.00 86.25 95 PRO A CA 1
ATOM 744 C C . PRO A 1 95 ? -17.164 13.936 17.515 1.00 86.25 95 PRO A C 1
ATOM 746 O O . PRO A 1 95 ? -16.263 13.168 17.852 1.00 86.25 95 PRO A O 1
ATOM 749 N N . LEU A 1 96 ? -17.052 15.258 17.708 1.00 83.50 96 LEU A N 1
ATOM 750 C CA . LEU A 1 96 ? -15.810 15.912 18.171 1.00 83.50 96 LEU A CA 1
ATOM 751 C C . LEU A 1 96 ? -15.229 15.308 19.460 1.00 83.50 96 LEU A C 1
ATOM 753 O O . LEU A 1 96 ? -14.011 15.242 19.615 1.00 83.50 96 LEU A O 1
ATOM 757 N N . TYR A 1 97 ? -16.079 14.868 20.389 1.00 78.81 97 TYR A N 1
ATOM 758 C CA . TYR A 1 97 ? -15.620 14.242 21.630 1.00 78.81 97 TYR A CA 1
ATOM 759 C C . TYR A 1 97 ? -14.973 12.868 21.377 1.00 78.81 97 TYR A C 1
ATOM 761 O O . TYR A 1 97 ? -13.929 12.583 21.957 1.00 78.81 97 TYR A O 1
ATOM 769 N N . ILE A 1 98 ? -15.519 12.060 20.457 1.00 81.25 98 ILE A N 1
ATOM 770 C CA . ILE A 1 98 ? -14.921 10.789 20.017 1.00 81.25 98 ILE A CA 1
ATOM 771 C C . ILE A 1 98 ? -13.595 11.046 19.306 1.00 81.25 98 ILE A C 1
ATOM 773 O O . ILE A 1 98 ? -12.605 10.384 19.608 1.00 81.25 98 ILE A O 1
ATOM 777 N N . GLN A 1 99 ? -13.547 12.045 18.418 1.00 85.31 99 GLN A N 1
ATOM 778 C CA . GLN A 1 99 ? -12.313 12.418 17.724 1.00 85.31 99 GLN A CA 1
ATOM 779 C C . GLN A 1 99 ? -11.200 12.768 18.717 1.00 85.31 99 GLN A C 1
ATOM 781 O O . GLN A 1 99 ? -10.096 12.245 18.604 1.00 85.31 99 GLN A O 1
ATOM 786 N N . ARG A 1 100 ? -11.490 13.591 19.734 1.00 83.56 100 ARG A N 1
ATOM 787 C CA . ARG A 1 100 ? -10.523 13.964 20.782 1.00 83.56 100 ARG A CA 1
ATOM 788 C C . ARG A 1 100 ? -10.042 12.762 21.591 1.00 83.56 100 ARG A C 1
ATOM 790 O O . ARG A 1 100 ? -8.842 12.635 21.818 1.00 83.56 100 ARG A O 1
ATOM 797 N N . LEU A 1 101 ? -10.960 11.885 21.998 1.00 81.75 101 LEU A N 1
ATOM 798 C CA . LEU A 1 101 ? -10.634 10.669 22.746 1.00 81.75 101 LEU A CA 1
ATOM 799 C C . LEU A 1 101 ? -9.729 9.732 21.936 1.00 81.75 101 LEU A C 1
ATOM 801 O O . LEU A 1 101 ? -8.707 9.268 22.439 1.00 81.75 101 LEU A O 1
ATOM 805 N N . LEU A 1 102 ? -10.066 9.497 20.666 1.00 85.62 102 LEU A N 1
ATOM 806 C CA . LEU A 1 102 ? -9.267 8.656 19.780 1.00 85.62 102 LEU A CA 1
ATOM 807 C C . LEU A 1 102 ? -7.904 9.293 19.490 1.00 85.62 102 LEU A C 1
ATOM 809 O O . LEU A 1 102 ? -6.895 8.611 19.643 1.00 85.62 102 LEU A O 1
ATOM 813 N N . LEU A 1 103 ? -7.840 10.593 19.184 1.00 85.31 103 LEU A N 1
ATOM 814 C CA . LEU A 1 103 ? -6.583 11.327 18.975 1.00 85.31 103 LEU A CA 1
ATOM 815 C C . LEU A 1 103 ? -5.646 11.273 20.188 1.00 85.31 103 LEU A C 1
ATOM 817 O O . LEU A 1 103 ? -4.438 11.134 20.006 1.00 85.31 103 LEU A O 1
ATOM 821 N N . ALA A 1 104 ? -6.184 11.373 21.407 1.00 80.50 104 ALA A N 1
ATOM 822 C CA . ALA A 1 104 ? -5.403 11.258 22.638 1.00 80.50 104 ALA A CA 1
ATOM 823 C C . ALA A 1 104 ? -4.849 9.839 22.858 1.00 80.50 104 ALA A C 1
ATOM 825 O O . ALA A 1 104 ? -3.818 9.680 23.504 1.00 80.50 104 ALA A O 1
ATOM 826 N N . SER A 1 105 ? -5.506 8.820 22.296 1.00 79.56 105 SER A N 1
ATOM 827 C CA . SER A 1 105 ? -5.085 7.418 22.399 1.00 79.56 105 SER A CA 1
ATOM 828 C C . SER A 1 105 ? -4.067 6.975 21.337 1.00 79.56 105 SER A C 1
ATOM 830 O O . SER A 1 105 ? -3.521 5.875 21.441 1.00 79.56 105 SER A O 1
ATOM 832 N N . LEU A 1 106 ? -3.823 7.794 20.306 1.00 83.00 106 LEU A N 1
ATOM 833 C CA . LEU A 1 106 ? -2.870 7.491 19.235 1.00 83.00 106 LEU A CA 1
ATOM 834 C C . LEU A 1 106 ? -1.424 7.802 19.659 1.00 83.00 106 LEU A C 1
ATOM 836 O O . LEU A 1 106 ? -1.200 8.733 20.437 1.00 83.00 106 LEU A O 1
ATOM 840 N N . PRO A 1 107 ? -0.418 7.109 19.086 1.00 84.12 107 PRO A N 1
ATOM 841 C CA . PRO A 1 107 ? 0.982 7.494 19.240 1.00 84.12 107 PRO A CA 1
ATOM 842 C C . PRO A 1 107 ? 1.190 8.967 18.878 1.00 84.12 107 PRO A C 1
ATOM 844 O O . PRO A 1 107 ? 0.636 9.443 17.887 1.00 84.12 107 PRO A O 1
ATOM 847 N N . ALA A 1 108 ? 2.002 9.694 19.651 1.00 82.25 108 ALA A N 1
ATOM 848 C CA . ALA A 1 108 ? 2.088 11.155 19.561 1.00 82.25 108 ALA A CA 1
ATOM 849 C C . ALA A 1 108 ? 2.365 11.679 18.137 1.00 82.25 108 ALA A C 1
ATOM 851 O O . ALA A 1 108 ? 1.729 12.643 17.703 1.00 82.25 108 ALA A O 1
ATOM 852 N N . ALA A 1 109 ? 3.269 11.027 17.397 1.00 85.06 109 ALA A N 1
ATOM 853 C CA . ALA A 1 109 ? 3.598 11.386 16.016 1.00 85.06 109 ALA A CA 1
ATOM 854 C C . ALA A 1 109 ? 2.393 11.227 15.070 1.00 85.06 109 ALA A C 1
ATOM 856 O O . ALA A 1 109 ? 2.058 12.157 14.331 1.00 85.06 109 ALA A O 1
ATOM 857 N N . ILE A 1 110 ? 1.696 10.088 15.152 1.00 87.56 110 ILE A N 1
ATOM 858 C CA . ILE A 1 110 ? 0.490 9.805 14.365 1.00 87.56 110 ILE A CA 1
ATOM 859 C C . ILE A 1 110 ? -0.628 10.770 14.770 1.00 87.56 110 ILE A C 1
ATOM 861 O O . ILE A 1 110 ? -1.184 11.452 13.915 1.00 87.56 110 ILE A O 1
ATOM 865 N N . GLY A 1 111 ? -0.911 10.907 16.068 1.00 87.88 111 GLY A N 1
ATOM 866 C CA . GLY A 1 111 ? -1.945 11.806 16.583 1.00 87.88 111 GLY A CA 1
ATOM 867 C C . GLY A 1 111 ? -1.751 13.254 16.129 1.00 87.88 111 GLY A C 1
ATOM 868 O O . GLY A 1 111 ? -2.712 13.895 15.710 1.00 87.88 111 GLY A O 1
ATOM 869 N N . THR A 1 112 ? -0.506 13.745 16.102 1.00 87.94 112 THR A N 1
ATOM 870 C CA . THR A 1 112 ? -0.182 15.089 15.588 1.00 87.94 112 THR A CA 1
ATOM 871 C C . THR A 1 112 ? -0.521 15.220 14.100 1.00 87.94 112 THR A C 1
ATOM 873 O O . THR A 1 112 ? -1.132 16.207 13.679 1.00 87.94 112 THR A O 1
ATOM 876 N N . ALA A 1 113 ? -0.138 14.232 13.286 1.00 89.38 113 ALA A N 1
ATOM 877 C CA . ALA A 1 113 ? -0.404 14.234 11.849 1.00 89.38 113 ALA A CA 1
ATOM 878 C C . ALA A 1 113 ? -1.910 14.152 11.539 1.00 89.38 113 ALA A C 1
ATOM 880 O O . ALA A 1 113 ? -2.409 14.886 10.683 1.00 89.38 113 ALA A O 1
ATOM 881 N N . VAL A 1 114 ? -2.646 13.316 12.276 1.00 90.69 114 VAL A N 1
ATOM 882 C CA . VAL A 1 114 ? -4.103 13.162 12.148 1.00 90.69 114 VAL A CA 1
ATOM 883 C C . VAL A 1 114 ? -4.828 14.439 12.581 1.00 90.69 114 VAL A C 1
ATOM 885 O O . VAL A 1 114 ? -5.687 14.927 11.848 1.00 90.69 114 VAL A O 1
ATOM 888 N N . ALA A 1 115 ? -4.451 15.039 13.715 1.00 89.50 115 ALA A N 1
ATOM 889 C CA . ALA A 1 115 ? -5.031 16.298 14.191 1.00 89.50 115 ALA A CA 1
ATOM 890 C C . ALA A 1 115 ? -4.835 17.433 13.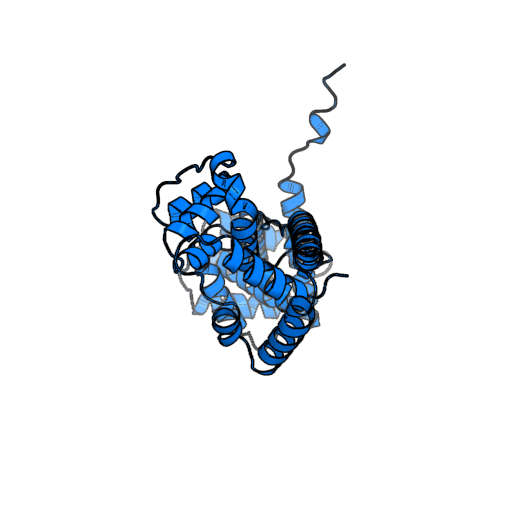172 1.00 89.50 115 ALA A C 1
ATOM 892 O O . ALA A 1 115 ? -5.777 18.164 12.856 1.00 89.50 115 ALA A O 1
ATOM 893 N N . ARG A 1 116 ? -3.639 17.520 12.569 1.00 90.62 116 ARG A N 1
ATOM 894 C CA . ARG A 1 116 ? -3.354 18.468 11.483 1.00 90.62 116 ARG A CA 1
ATOM 895 C C . ARG A 1 116 ? -4.261 18.232 10.273 1.00 90.62 116 ARG A C 1
ATOM 897 O O . ARG A 1 116 ? -4.813 19.189 9.736 1.00 90.62 116 ARG A O 1
ATOM 904 N N . ALA A 1 117 ? -4.453 16.977 9.866 1.00 88.38 117 ALA A N 1
ATOM 905 C CA . ALA A 1 117 ? -5.336 16.623 8.754 1.00 88.38 117 ALA A CA 1
ATOM 906 C C . ALA A 1 117 ? -6.820 16.937 9.038 1.00 88.38 117 ALA A C 1
ATOM 908 O O . ALA A 1 117 ? -7.562 17.278 8.115 1.00 88.38 117 ALA A O 1
ATOM 909 N N . LEU A 1 118 ? -7.241 16.876 10.306 1.00 88.75 118 LEU A N 1
ATOM 910 C CA . LEU A 1 118 ? -8.578 17.265 10.771 1.00 88.75 118 LEU A CA 1
ATOM 911 C C . LEU A 1 118 ? -8.735 18.777 11.012 1.00 88.75 118 LEU A C 1
ATOM 913 O O . LEU A 1 118 ? -9.847 19.228 11.278 1.00 88.75 118 LEU A O 1
ATOM 917 N N . ARG A 1 119 ? -7.655 19.566 10.895 1.00 87.94 119 ARG A N 1
ATOM 918 C CA . ARG A 1 119 ? -7.605 20.999 11.251 1.00 87.94 119 ARG A CA 1
ATOM 919 C C . ARG A 1 119 ? -8.007 21.263 12.707 1.00 87.94 119 ARG A C 1
ATOM 921 O O . ARG A 1 119 ? -8.695 22.235 13.005 1.00 87.94 119 ARG A O 1
ATOM 928 N N . GLN A 1 120 ? -7.574 20.390 13.611 1.00 82.75 120 GLN A N 1
ATOM 929 C CA . GLN A 1 120 ? -7.844 20.486 15.043 1.00 82.75 120 GLN A CA 1
ATOM 930 C C . GLN A 1 120 ? -6.552 20.689 15.830 1.00 82.75 120 GLN A C 1
ATOM 932 O O . GLN A 1 120 ? -5.491 20.187 15.455 1.00 82.75 120 GLN A O 1
ATOM 937 N N . SER A 1 121 ? -6.646 21.408 16.948 1.00 72.56 121 SER A N 1
ATOM 938 C CA . SER A 1 121 ? -5.582 21.428 17.944 1.00 72.56 121 SER A CA 1
ATOM 939 C C . SER A 1 121 ? -5.561 20.095 18.693 1.00 72.56 121 SER A C 1
ATOM 941 O O . SER A 1 121 ? -6.601 19.573 19.101 1.00 72.56 121 SER A O 1
ATOM 943 N N . GLN A 1 122 ? -4.369 19.525 18.870 1.00 68.25 122 GLN A N 1
ATOM 944 C CA . GLN A 1 122 ? -4.217 18.313 19.664 1.00 68.25 122 GLN A CA 1
ATOM 945 C C . GLN A 1 122 ? -4.359 18.680 21.143 1.00 68.25 122 GLN A C 1
ATOM 947 O O . GLN A 1 122 ? -3.473 19.298 21.730 1.00 68.25 122 GLN A O 1
ATOM 952 N N . ILE A 1 123 ? -5.485 18.306 21.744 1.00 65.25 123 ILE A N 1
ATOM 953 C CA . ILE A 1 123 ? -5.672 18.401 23.191 1.00 65.25 123 ILE A CA 1
ATOM 954 C C . ILE A 1 123 ? -5.060 17.139 23.793 1.00 65.25 123 ILE A C 1
ATOM 956 O O . ILE A 1 123 ? -5.525 16.032 23.520 1.00 65.25 123 ILE A O 1
ATOM 960 N N . ARG A 1 124 ? -4.000 17.294 24.590 1.00 65.00 124 ARG A N 1
ATOM 961 C CA . ARG A 1 124 ? -3.484 16.196 25.410 1.00 65.00 124 ARG A CA 1
ATOM 962 C C . ARG A 1 124 ? -4.422 16.028 26.596 1.00 65.00 124 ARG A C 1
ATOM 964 O O . ARG A 1 124 ? -4.438 16.869 27.487 1.00 65.00 124 ARG A O 1
ATOM 971 N N . LEU A 1 125 ? -5.233 14.978 26.565 1.00 65.75 125 LEU A N 1
ATOM 972 C CA . LEU A 1 125 ? -5.994 14.555 27.734 1.00 65.75 125 LEU A CA 1
ATOM 973 C C . LEU A 1 125 ? -5.027 13.856 28.689 1.00 65.75 125 LEU A C 1
ATOM 975 O O . LEU A 1 125 ? -4.197 13.061 28.241 1.00 65.75 125 LEU A O 1
ATOM 979 N N . ASN A 1 126 ? -5.108 14.164 29.981 1.00 66.75 126 ASN A N 1
ATOM 980 C CA . ASN A 1 126 ? -4.365 13.398 30.967 1.00 66.75 126 ASN A CA 1
ATOM 981 C C . ASN A 1 126 ? -4.969 11.987 31.024 1.00 66.75 126 ASN A C 1
ATOM 983 O O . ASN A 1 126 ? -6.180 11.830 31.172 1.00 66.75 126 ASN A O 1
ATOM 987 N N . MET A 1 127 ? -4.138 10.959 30.860 1.00 66.38 127 MET A N 1
ATOM 988 C CA . MET A 1 127 ? -4.610 9.571 30.852 1.00 66.38 127 MET A CA 1
ATOM 989 C C . MET A 1 127 ? -5.170 9.157 32.217 1.00 66.38 127 MET A C 1
ATOM 991 O O . MET A 1 127 ? -6.064 8.311 32.266 1.00 66.38 127 MET A O 1
ATOM 995 N N . ASP A 1 128 ? -4.712 9.799 33.294 1.00 66.44 128 ASP A N 1
ATOM 996 C CA . ASP A 1 128 ? -5.223 9.579 34.649 1.00 66.44 128 ASP A CA 1
ATOM 997 C C . ASP A 1 128 ? -6.684 10.036 34.785 1.00 66.44 128 ASP A C 1
ATOM 999 O O . ASP A 1 128 ? -7.497 9.337 35.390 1.00 66.44 128 ASP A O 1
ATOM 1003 N N . ASP A 1 129 ? -7.064 11.126 34.109 1.00 66.06 129 ASP A N 1
ATOM 1004 C CA . ASP A 1 129 ? -8.447 11.626 34.078 1.00 66.06 129 ASP A CA 1
ATOM 1005 C C . ASP A 1 129 ? -9.375 10.697 33.271 1.00 66.06 129 ASP A C 1
ATOM 1007 O O . ASP A 1 129 ? -10.597 10.713 33.429 1.00 66.06 129 ASP A O 1
ATOM 1011 N N . LEU A 1 130 ? -8.797 9.859 32.402 1.00 65.88 130 LEU A N 1
ATOM 1012 C CA . LEU A 1 130 ? -9.513 8.895 31.566 1.00 65.88 130 LEU A CA 1
ATOM 1013 C C . LEU A 1 130 ? -9.580 7.490 32.182 1.00 65.88 130 LEU A C 1
ATOM 1015 O O . LEU A 1 130 ? -10.263 6.623 31.629 1.00 65.88 130 LEU A O 1
ATOM 1019 N N . ALA A 1 131 ? -8.931 7.246 33.326 1.00 67.19 131 ALA A N 1
ATOM 1020 C CA . ALA A 1 131 ? -8.940 5.944 33.995 1.00 67.19 131 ALA A CA 1
ATOM 1021 C C . ALA A 1 131 ? -10.360 5.397 34.282 1.00 67.19 131 ALA A C 1
ATOM 1023 O O . ALA A 1 131 ? -10.592 4.213 34.009 1.00 67.19 131 ALA A O 1
ATOM 1024 N N . PRO A 1 132 ? -11.345 6.210 34.727 1.00 64.94 132 PRO A N 1
ATOM 1025 C CA . PRO A 1 132 ? -12.712 5.733 34.968 1.00 64.94 132 PRO A CA 1
ATOM 1026 C C . PRO A 1 132 ? -13.437 5.281 33.692 1.00 64.94 132 PRO A C 1
ATOM 1028 O O . PRO A 1 132 ? -14.279 4.386 33.732 1.00 64.94 132 PRO A O 1
ATOM 1031 N N . VAL A 1 133 ? -13.092 5.871 32.543 1.00 66.44 133 VAL A N 1
ATOM 1032 C CA . VAL A 1 133 ? -13.717 5.595 31.237 1.00 66.44 133 VAL A CA 1
ATOM 1033 C C . VAL A 1 133 ? -12.864 4.695 30.340 1.00 66.44 133 VAL A C 1
ATOM 1035 O O . VAL A 1 133 ? -13.252 4.406 29.206 1.00 66.44 133 VAL A O 1
ATOM 1038 N N . ALA A 1 134 ? -11.734 4.187 30.840 1.00 68.75 134 ALA A N 1
ATOM 1039 C CA . ALA A 1 134 ? -10.797 3.356 30.088 1.00 68.75 134 ALA A CA 1
ATOM 1040 C C . ALA A 1 134 ? -11.438 2.132 29.392 1.00 68.75 134 ALA A C 1
ATOM 1042 O O . ALA A 1 134 ? -11.062 1.848 28.251 1.00 68.75 134 ALA A O 1
ATOM 1043 N N . PRO A 1 135 ? -12.419 1.414 29.985 1.00 67.06 135 PRO A N 1
ATOM 1044 C CA . PRO A 1 135 ? -13.089 0.306 29.298 1.00 67.06 135 PRO A CA 1
ATOM 1045 C C . PRO A 1 135 ? -13.890 0.761 28.072 1.00 67.06 135 PRO A C 1
ATOM 1047 O O . PRO A 1 135 ? -13.808 0.137 27.015 1.00 67.06 135 PRO A O 1
ATOM 1050 N N . VAL A 1 136 ? -14.622 1.872 28.199 1.00 70.81 136 VAL A N 1
ATOM 1051 C CA . VAL A 1 136 ? -15.425 2.459 27.115 1.00 70.81 136 VAL A CA 1
ATOM 1052 C C . VAL A 1 136 ? -14.508 2.990 26.019 1.00 70.81 136 VAL A C 1
ATOM 1054 O O . VAL A 1 136 ? -14.716 2.698 24.843 1.00 70.81 136 VAL A O 1
ATOM 1057 N N . LEU A 1 137 ? -13.438 3.691 26.403 1.00 71.69 137 LEU A N 1
ATOM 1058 C CA . LEU A 1 137 ? -12.415 4.168 25.479 1.00 71.69 137 LEU A CA 1
ATOM 1059 C C . LEU A 1 137 ? -11.789 3.014 24.691 1.00 71.69 137 LEU A C 1
ATOM 1061 O O . LEU A 1 137 ? -11.609 3.127 23.481 1.00 71.69 137 LEU A O 1
ATOM 1065 N N . ASN A 1 138 ? -11.496 1.887 25.345 1.00 74.75 138 ASN A N 1
ATOM 1066 C CA . ASN A 1 138 ? -10.924 0.745 24.645 1.00 74.75 138 ASN A CA 1
ATOM 1067 C C . ASN A 1 138 ? -11.931 0.075 23.702 1.00 74.75 138 ASN A C 1
ATOM 1069 O O . ASN A 1 138 ? -11.543 -0.327 22.611 1.00 74.75 138 ASN A O 1
ATOM 1073 N N . ALA A 1 139 ? -13.217 0.003 24.058 1.00 73.19 139 ALA A N 1
ATOM 1074 C CA . ALA A 1 139 ? -14.254 -0.497 23.153 1.00 73.19 139 ALA A CA 1
ATOM 1075 C C . ALA A 1 139 ? -14.407 0.396 21.907 1.00 73.19 139 ALA A C 1
ATOM 1077 O O . ALA A 1 139 ? -14.437 -0.106 20.782 1.00 73.19 139 ALA A O 1
ATOM 1078 N N . ILE A 1 140 ? -14.424 1.723 22.095 1.00 77.75 140 ILE A N 1
ATOM 1079 C CA . ILE A 1 140 ? -14.436 2.705 20.998 1.00 77.75 140 ILE A CA 1
ATOM 1080 C C . ILE A 1 140 ? -13.189 2.530 20.127 1.00 77.75 140 ILE A C 1
ATOM 1082 O O . ILE A 1 140 ? -13.296 2.442 18.905 1.00 77.75 140 ILE A O 1
ATOM 1086 N N . ARG A 1 141 ? -12.010 2.408 20.747 1.00 81.81 141 ARG A N 1
ATOM 1087 C CA . ARG A 1 141 ? -10.744 2.183 20.045 1.00 81.81 141 ARG A CA 1
ATOM 1088 C C . ARG A 1 141 ? -10.752 0.873 19.264 1.00 81.81 141 ARG A C 1
ATOM 1090 O O . ARG A 1 141 ? -10.360 0.871 18.109 1.00 81.81 141 ARG A O 1
ATOM 1097 N N . GLN A 1 142 ? -11.216 -0.230 19.843 1.00 80.88 142 GLN A N 1
ATOM 1098 C CA . GLN A 1 142 ? -11.298 -1.520 19.151 1.00 80.88 142 GLN A CA 1
ATOM 1099 C C . GLN A 1 142 ? -12.226 -1.451 17.940 1.00 80.88 142 GLN A C 1
ATOM 1101 O O . GLN A 1 142 ? -11.852 -1.905 16.860 1.00 80.88 142 GLN A O 1
ATOM 1106 N N . ARG A 1 143 ? -13.403 -0.831 18.090 1.00 83.06 143 ARG A N 1
ATOM 1107 C CA . ARG A 1 143 ? -14.318 -0.599 16.968 1.00 83.06 143 ARG A CA 1
ATOM 1108 C C . ARG A 1 143 ? -13.663 0.257 15.887 1.00 83.06 143 ARG A C 1
ATOM 1110 O O . ARG A 1 143 ? -13.758 -0.079 14.712 1.00 83.06 143 ARG A O 1
ATOM 1117 N N . PHE A 1 144 ? -12.976 1.328 16.270 1.00 86.31 144 PHE A N 1
ATOM 1118 C CA . PHE A 1 144 ? -12.248 2.176 15.333 1.00 86.31 144 PHE A CA 1
ATOM 1119 C C . PHE A 1 144 ? -11.146 1.406 14.588 1.00 86.31 144 PHE A C 1
ATOM 1121 O O . PHE A 1 144 ? -11.082 1.442 13.364 1.00 86.31 144 PHE A O 1
ATOM 1128 N N . LEU A 1 145 ? -10.317 0.651 15.313 1.00 84.69 145 LEU A N 1
ATOM 1129 C CA . LEU A 1 145 ? -9.195 -0.095 14.745 1.00 84.69 145 LEU A CA 1
ATOM 1130 C C . LEU A 1 145 ? -9.634 -1.270 13.868 1.00 84.69 145 LEU A C 1
ATOM 1132 O O . LEU A 1 145 ? -8.909 -1.629 12.949 1.00 84.69 145 LEU A O 1
ATOM 1136 N N . SER A 1 146 ? -10.834 -1.817 14.088 1.00 83.62 146 SER A N 1
ATOM 1137 C CA . SER A 1 146 ? -11.405 -2.875 13.240 1.00 83.62 146 SER A CA 1
ATOM 1138 C C . SER A 1 146 ? -11.635 -2.461 11.780 1.00 83.62 146 SER A C 1
ATOM 1140 O O . SER A 1 146 ? -11.848 -3.322 10.933 1.00 83.62 146 SER A O 1
ATOM 1142 N N . GLN A 1 147 ? -11.564 -1.161 11.473 1.00 86.31 147 GLN A N 1
ATOM 1143 C CA . GLN A 1 147 ? -11.655 -0.630 10.110 1.00 86.31 147 GLN A CA 1
ATOM 1144 C C . GLN A 1 147 ? -10.346 -0.771 9.314 1.00 86.31 147 GLN A C 1
ATOM 1146 O O . GLN A 1 147 ? -10.342 -0.532 8.108 1.00 86.31 147 GLN A O 1
ATOM 1151 N N . PHE A 1 148 ? -9.241 -1.127 9.974 1.00 90.12 148 PHE A N 1
ATOM 1152 C CA . PHE A 1 148 ? -7.921 -1.265 9.365 1.00 90.12 148 PHE A CA 1
ATOM 1153 C C . PHE A 1 148 ? -7.489 -2.728 9.359 1.00 90.12 148 PHE A C 1
ATOM 1155 O O . PHE A 1 148 ? -7.794 -3.485 10.284 1.00 90.12 148 PHE A O 1
ATOM 1162 N N . VAL A 1 149 ? -6.745 -3.117 8.325 1.00 88.69 149 VAL A N 1
ATOM 1163 C CA . VAL A 1 149 ? -6.190 -4.466 8.231 1.00 88.69 149 VAL A CA 1
ATOM 1164 C C . VAL A 1 149 ? -4.945 -4.533 9.104 1.00 88.69 149 VAL A C 1
ATOM 1166 O O . VAL A 1 149 ? -4.037 -3.711 8.969 1.00 88.69 149 VAL A O 1
ATOM 1169 N N . SER A 1 150 ? -4.885 -5.503 10.013 1.00 86.25 150 SER A N 1
ATOM 1170 C CA . SER A 1 150 ? -3.692 -5.718 10.835 1.00 86.25 150 SER A CA 1
ATOM 1171 C C . SER A 1 150 ? -2.705 -6.659 10.145 1.00 86.25 150 SER A C 1
ATOM 1173 O O . SER A 1 150 ? -3.090 -7.511 9.345 1.00 86.25 150 SER A O 1
ATOM 1175 N N . ALA A 1 151 ? -1.423 -6.548 10.495 1.00 84.94 151 ALA A N 1
ATOM 1176 C CA . ALA A 1 151 ? -0.384 -7.453 10.004 1.00 84.94 151 ALA A CA 1
ATOM 1177 C C . ALA A 1 151 ? -0.710 -8.939 10.273 1.00 84.94 151 ALA A C 1
ATOM 1179 O O . ALA A 1 151 ? -0.434 -9.798 9.436 1.00 84.94 151 ALA A O 1
ATOM 1180 N N . ASP A 1 152 ? -1.373 -9.237 11.395 1.00 83.06 152 ASP A N 1
ATOM 1181 C CA . ASP A 1 152 ? -1.804 -10.594 11.755 1.00 83.06 152 ASP A CA 1
ATOM 1182 C C . ASP A 1 152 ? -2.809 -11.192 10.755 1.00 83.06 152 ASP A C 1
ATOM 1184 O O . ASP A 1 152 ? -2.870 -12.409 10.598 1.00 83.06 152 ASP A O 1
ATOM 1188 N N . GLN A 1 153 ? -3.595 -10.355 10.067 1.00 83.44 153 GLN A N 1
ATOM 1189 C CA . GLN A 1 153 ? -4.601 -10.797 9.092 1.00 83.44 153 GLN A CA 1
ATOM 1190 C C . GLN A 1 153 ? -3.997 -11.185 7.738 1.00 83.44 153 GLN A C 1
ATOM 1192 O O . GLN A 1 153 ? -4.681 -11.798 6.922 1.00 83.44 153 GLN A O 1
ATOM 1197 N N . ILE A 1 154 ? -2.734 -10.828 7.486 1.00 84.94 154 ILE A N 1
ATOM 1198 C CA . ILE A 1 154 ? -2.047 -11.100 6.217 1.00 84.94 154 ILE A CA 1
ATOM 1199 C C . ILE A 1 154 ? -0.794 -11.962 6.392 1.00 84.94 154 ILE A C 1
ATOM 1201 O O . ILE A 1 154 ? -0.052 -12.152 5.430 1.00 84.94 154 ILE A O 1
ATOM 1205 N N . ALA A 1 155 ? -0.543 -12.486 7.594 1.00 78.81 155 ALA A N 1
ATOM 1206 C CA . ALA A 1 155 ? 0.628 -13.304 7.876 1.00 78.81 155 ALA A CA 1
ATOM 1207 C C . ALA A 1 155 ? 0.666 -14.580 6.997 1.00 78.81 155 ALA A C 1
ATOM 1209 O O . ALA A 1 155 ? -0.372 -15.214 6.794 1.00 78.81 155 ALA A O 1
ATOM 1210 N N . PRO A 1 156 ? 1.849 -14.995 6.498 1.00 86.25 156 PRO A N 1
ATOM 1211 C CA . PRO A 1 156 ? 3.168 -14.405 6.745 1.00 86.25 156 PRO A CA 1
ATOM 1212 C C . PRO A 1 156 ? 3.414 -13.098 5.972 1.00 86.25 156 PRO A C 1
ATOM 1214 O O . PRO A 1 156 ? 3.009 -12.946 4.817 1.00 86.25 156 PRO A O 1
ATOM 1217 N N . LEU A 1 157 ? 4.121 -12.158 6.608 1.00 87.50 157 LEU A N 1
ATOM 1218 C CA . LEU A 1 157 ? 4.547 -10.913 5.967 1.00 87.50 157 LEU A CA 1
ATOM 1219 C C . LEU A 1 157 ? 5.687 -11.173 4.975 1.00 87.50 157 LEU A C 1
ATOM 1221 O O . LEU A 1 157 ? 6.585 -11.978 5.214 1.00 87.50 157 LEU A O 1
ATOM 1225 N N . THR A 1 158 ? 5.649 -10.459 3.859 1.00 89.44 158 THR A N 1
ATOM 1226 C CA . THR A 1 158 ? 6.731 -10.357 2.881 1.00 89.44 158 THR A CA 1
ATOM 1227 C C . THR A 1 158 ? 7.513 -9.068 3.107 1.00 89.44 158 THR A C 1
ATOM 1229 O O . THR A 1 158 ? 7.042 -8.124 3.741 1.00 89.44 158 THR A O 1
ATOM 1232 N N . VAL A 1 159 ? 8.698 -8.979 2.504 1.00 90.00 159 VAL A N 1
ATOM 1233 C CA . VAL A 1 159 ? 9.537 -7.771 2.543 1.00 90.00 159 VAL A CA 1
ATOM 1234 C C . VAL A 1 159 ? 8.780 -6.538 2.042 1.00 90.00 159 VAL A C 1
ATOM 1236 O O . VAL A 1 159 ? 8.966 -5.451 2.582 1.00 90.00 159 VAL A O 1
ATOM 1239 N N . PHE A 1 160 ? 7.903 -6.706 1.048 1.00 90.31 160 PHE A N 1
ATOM 1240 C CA . PHE A 1 160 ? 7.077 -5.626 0.514 1.00 90.31 160 PHE A CA 1
ATOM 1241 C C . PHE A 1 160 ? 6.028 -5.128 1.526 1.00 90.31 160 PHE A C 1
ATOM 1243 O O . PHE A 1 160 ? 5.800 -3.923 1.647 1.00 90.31 160 PHE A O 1
ATOM 1250 N N . ASP A 1 161 ? 5.435 -6.027 2.318 1.00 89.56 161 ASP A N 1
ATOM 1251 C CA . ASP A 1 161 ? 4.465 -5.653 3.359 1.00 89.56 161 ASP A CA 1
ATOM 1252 C C . ASP A 1 161 ? 5.118 -4.904 4.522 1.00 89.56 161 ASP A C 1
ATOM 1254 O O . ASP A 1 161 ? 4.438 -4.233 5.294 1.00 89.56 161 ASP A O 1
ATOM 1258 N N . GLU A 1 162 ? 6.433 -4.971 4.658 1.00 90.19 162 GLU A N 1
ATOM 1259 C CA . GLU A 1 162 ? 7.128 -4.299 5.748 1.00 90.19 162 GLU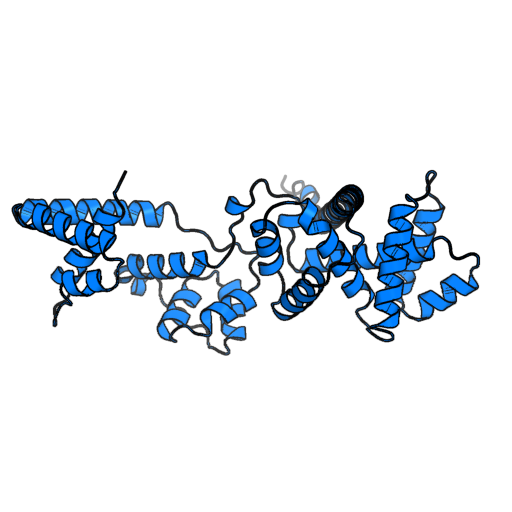 A CA 1
ATOM 1260 C C . GLU A 1 162 ? 7.584 -2.883 5.393 1.00 90.19 162 GLU A C 1
ATOM 1262 O O . GLU A 1 162 ? 7.908 -2.117 6.303 1.00 90.19 162 GLU A O 1
ATOM 1267 N N . LEU A 1 163 ? 7.541 -2.523 4.105 1.00 90.19 163 LEU A N 1
ATOM 1268 C CA . LEU A 1 163 ? 7.951 -1.213 3.614 1.00 90.19 163 LEU A CA 1
ATOM 1269 C C . LEU A 1 163 ? 7.085 -0.085 4.183 1.00 90.19 163 LEU A C 1
ATOM 1271 O O . LEU A 1 163 ? 5.852 -0.187 4.257 1.00 90.19 163 LEU A O 1
ATOM 1275 N N . THR A 1 164 ? 7.764 1.007 4.523 1.00 88.44 164 THR A N 1
ATOM 1276 C CA . THR A 1 164 ? 7.188 2.323 4.812 1.00 88.44 164 THR A CA 1
ATOM 1277 C C . THR A 1 164 ? 6.659 2.987 3.540 1.00 88.44 164 THR A C 1
ATOM 1279 O O . THR A 1 164 ? 7.001 2.596 2.424 1.00 88.44 164 THR A O 1
ATOM 1282 N N . GLU A 1 165 ? 5.864 4.048 3.689 1.00 89.06 165 GLU A N 1
ATOM 1283 C CA . GLU A 1 165 ? 5.394 4.856 2.556 1.00 89.06 165 GLU A CA 1
ATOM 1284 C C . GLU A 1 165 ? 6.561 5.341 1.678 1.00 89.06 165 GLU A C 1
ATOM 1286 O O . GLU A 1 165 ? 6.567 5.120 0.468 1.00 89.06 165 GLU A O 1
ATOM 1291 N N . ALA A 1 166 ? 7.588 5.947 2.278 1.00 89.81 166 ALA A N 1
ATOM 1292 C CA . ALA A 1 166 ? 8.732 6.473 1.536 1.00 89.81 166 ALA A CA 1
ATOM 1293 C C . ALA A 1 166 ? 9.488 5.374 0.767 1.00 89.81 166 ALA A C 1
ATOM 1295 O O . ALA A 1 166 ? 9.947 5.601 -0.353 1.00 89.81 166 ALA A O 1
ATOM 1296 N N . GLU A 1 167 ? 9.611 4.178 1.345 1.00 92.00 167 GLU A N 1
ATOM 1297 C CA . GLU A 1 167 ? 10.207 3.023 0.669 1.00 92.00 167 GLU A CA 1
ATOM 1298 C C . GLU A 1 167 ? 9.326 2.503 -0.467 1.00 92.00 167 GLU A C 1
ATOM 1300 O O . GLU A 1 167 ? 9.848 2.183 -1.533 1.00 92.00 167 GLU A O 1
ATOM 1305 N N . LEU A 1 168 ? 8.004 2.480 -0.289 1.00 92.62 168 LEU A N 1
ATOM 1306 C CA . LEU A 1 168 ? 7.065 2.115 -1.348 1.00 92.62 168 LEU A CA 1
ATOM 1307 C C . LEU A 1 168 ? 7.157 3.072 -2.541 1.00 92.62 168 LEU A C 1
ATOM 1309 O O . LEU A 1 168 ? 7.192 2.613 -3.680 1.00 92.62 168 LEU A O 1
ATOM 1313 N N . TYR A 1 169 ? 7.282 4.381 -2.301 1.00 93.25 169 TYR A N 1
ATOM 1314 C CA . TYR A 1 169 ? 7.523 5.360 -3.368 1.00 93.25 169 TYR A CA 1
ATOM 1315 C C . TYR A 1 169 ? 8.853 5.120 -4.093 1.00 93.25 169 TYR A C 1
ATOM 1317 O O . TYR A 1 169 ? 8.906 5.229 -5.319 1.00 93.25 169 TYR A O 1
ATOM 1325 N N . ARG A 1 170 ? 9.922 4.754 -3.371 1.00 93.75 170 ARG A N 1
ATOM 1326 C CA . ARG A 1 170 ? 11.208 4.387 -3.994 1.00 93.75 170 ARG A CA 1
ATOM 1327 C C . ARG A 1 170 ? 11.075 3.144 -4.870 1.00 93.75 170 ARG A C 1
ATOM 1329 O O . ARG A 1 170 ? 11.540 3.157 -6.007 1.00 93.75 170 ARG A O 1
ATOM 1336 N N . VAL A 1 171 ? 10.398 2.109 -4.371 1.00 94.50 171 VAL A N 1
ATOM 1337 C CA . VAL A 1 171 ? 10.132 0.880 -5.130 1.00 94.50 171 VAL A CA 1
ATOM 1338 C C . VAL A 1 171 ? 9.293 1.183 -6.368 1.00 94.50 171 VAL A C 1
ATOM 1340 O O . VAL A 1 171 ? 9.668 0.761 -7.456 1.00 94.50 171 VAL A O 1
ATOM 1343 N N . ALA A 1 172 ? 8.210 1.953 -6.242 1.00 94.50 172 ALA A N 1
ATOM 1344 C CA . ALA A 1 172 ? 7.390 2.358 -7.379 1.00 94.50 172 ALA A CA 1
ATOM 1345 C C . ALA A 1 172 ? 8.228 3.111 -8.421 1.00 94.50 172 ALA A C 1
ATOM 1347 O O . ALA A 1 172 ? 8.256 2.718 -9.583 1.00 94.50 172 ALA A O 1
ATOM 1348 N N . HIS A 1 173 ? 9.003 4.116 -8.014 1.00 95.31 173 HIS A N 1
ATOM 1349 C CA . HIS A 1 173 ? 9.895 4.825 -8.930 1.00 95.31 173 HIS A CA 1
ATOM 1350 C C . HIS A 1 173 ? 10.869 3.876 -9.654 1.00 95.31 173 HIS A C 1
ATOM 1352 O O . HIS A 1 173 ? 10.972 3.913 -10.880 1.00 95.31 173 HIS A O 1
ATOM 1358 N N . ALA A 1 174 ? 11.550 2.991 -8.919 1.00 94.69 174 ALA A N 1
ATOM 1359 C CA . ALA A 1 174 ? 12.494 2.032 -9.492 1.00 94.69 174 ALA A CA 1
ATOM 1360 C C . ALA A 1 174 ? 11.824 1.065 -10.483 1.00 94.69 174 ALA A C 1
ATOM 1362 O O . ALA A 1 174 ? 12.360 0.820 -11.566 1.00 94.69 174 ALA A O 1
ATOM 1363 N N . MET A 1 175 ? 10.625 0.572 -10.157 1.00 94.94 175 MET A N 1
ATOM 1364 C CA . MET A 1 175 ? 9.820 -0.249 -11.064 1.00 94.94 175 MET A CA 1
ATOM 1365 C C . MET A 1 175 ? 9.473 0.520 -12.340 1.00 94.94 175 MET A C 1
ATOM 1367 O O . MET A 1 175 ? 9.652 -0.006 -13.434 1.00 94.94 175 MET A O 1
ATOM 1371 N N . GLY A 1 176 ? 9.059 1.782 -12.222 1.00 95.12 176 GLY A N 1
ATOM 1372 C CA . GLY A 1 176 ? 8.765 2.643 -13.365 1.00 95.12 176 GLY A CA 1
ATOM 1373 C C . GLY A 1 176 ? 9.960 2.828 -14.299 1.00 95.12 176 GLY A C 1
ATOM 1374 O O . GLY A 1 176 ? 9.836 2.645 -15.511 1.00 95.12 176 GLY A O 1
ATOM 1375 N N . VAL A 1 177 ? 11.138 3.123 -13.738 1.00 96.00 177 VAL A N 1
ATOM 1376 C CA . VAL A 1 177 ? 12.395 3.229 -14.497 1.00 96.00 177 VAL A CA 1
ATOM 1377 C C . VAL A 1 177 ? 12.697 1.911 -15.211 1.00 96.00 177 VAL A C 1
ATOM 1379 O O . VAL A 1 177 ? 13.028 1.909 -16.400 1.00 96.00 177 VAL A O 1
ATOM 1382 N N . ALA A 1 178 ? 12.546 0.786 -14.508 1.00 94.81 178 ALA A N 1
ATOM 1383 C CA . ALA A 1 178 ? 12.778 -0.538 -15.067 1.00 94.81 178 ALA A CA 1
ATOM 1384 C C . ALA A 1 178 ? 11.830 -0.855 -16.234 1.00 94.81 178 ALA A C 1
ATOM 1386 O O . ALA A 1 178 ? 12.291 -1.398 -17.238 1.00 94.81 178 ALA A O 1
ATOM 1387 N N . GLU A 1 179 ? 10.549 -0.481 -16.154 1.00 94.12 179 GLU A N 1
ATOM 1388 C CA . GLU A 1 179 ? 9.598 -0.668 -17.258 1.00 94.12 179 GLU A CA 1
ATOM 1389 C C . GLU A 1 179 ? 9.946 0.155 -18.484 1.00 94.12 179 GLU A C 1
ATOM 1391 O O . GLU A 1 179 ? 9.944 -0.371 -19.598 1.00 94.12 179 GLU A O 1
ATOM 1396 N N . VAL A 1 180 ? 10.257 1.441 -18.299 1.00 94.69 180 VAL A N 1
ATOM 1397 C CA . VAL A 1 180 ? 10.620 2.306 -19.425 1.00 94.69 180 VAL A CA 1
ATOM 1398 C C . VAL A 1 180 ? 11.886 1.776 -20.089 1.00 94.69 180 VAL A C 1
ATOM 1400 O O . VAL A 1 180 ? 11.931 1.653 -21.315 1.00 94.69 180 VAL A O 1
ATOM 1403 N N . ALA A 1 181 ? 12.887 1.382 -19.301 1.00 94.75 181 ALA A N 1
ATOM 1404 C CA . ALA A 1 181 ? 14.107 0.779 -19.821 1.00 94.75 181 ALA A CA 1
ATOM 1405 C C . ALA A 1 181 ? 13.824 -0.522 -20.585 1.00 94.75 181 ALA A C 1
ATOM 1407 O O . ALA A 1 181 ? 14.349 -0.727 -21.681 1.00 94.75 181 ALA A O 1
ATOM 1408 N N . LEU A 1 182 ? 12.957 -1.383 -20.051 1.00 93.75 182 LEU A N 1
ATOM 1409 C CA . LEU A 1 182 ? 12.618 -2.652 -20.681 1.00 93.75 182 LEU A CA 1
ATOM 1410 C C . LEU A 1 182 ? 11.826 -2.474 -21.983 1.00 93.75 182 LEU A C 1
ATOM 1412 O O . LEU A 1 182 ? 12.112 -3.155 -22.968 1.00 93.75 182 LEU A O 1
ATOM 1416 N N . ALA A 1 183 ? 10.875 -1.540 -22.015 1.00 92.38 183 ALA A N 1
ATOM 1417 C CA . ALA A 1 183 ? 10.133 -1.179 -23.222 1.00 92.38 183 ALA A CA 1
ATOM 1418 C C . ALA A 1 183 ? 11.055 -0.632 -24.326 1.00 92.38 183 ALA A C 1
ATOM 1420 O O . ALA A 1 183 ? 10.781 -0.805 -25.513 1.00 92.38 183 ALA A O 1
ATOM 1421 N N . SER A 1 184 ? 12.162 -0.007 -23.923 1.00 91.75 184 SER A N 1
ATOM 1422 C CA . SER A 1 184 ? 13.121 0.676 -24.799 1.00 91.75 184 SER A CA 1
ATOM 1423 C C . SER A 1 184 ? 14.325 -0.177 -25.182 1.00 91.75 184 SER A C 1
ATOM 1425 O O . SER A 1 184 ? 15.143 0.239 -26.001 1.00 91.75 184 SER A O 1
ATOM 1427 N N . TYR A 1 185 ? 14.449 -1.366 -24.592 1.00 88.94 185 TYR A N 1
ATOM 1428 C CA . TYR A 1 185 ? 15.597 -2.252 -24.754 1.00 88.94 185 TYR A CA 1
ATOM 1429 C C . TYR A 1 185 ? 15.906 -2.550 -26.233 1.00 88.94 185 TYR A C 1
ATOM 1431 O O . TYR A 1 185 ? 17.066 -2.463 -26.648 1.00 88.94 185 TYR A O 1
ATOM 1439 N N . ASP A 1 186 ? 14.854 -2.806 -27.021 1.00 86.19 186 ASP A N 1
ATOM 1440 C CA . ASP A 1 186 ? 14.913 -3.186 -28.440 1.00 86.19 186 ASP A CA 1
ATOM 1441 C C . ASP A 1 186 ? 14.997 -1.995 -29.409 1.00 86.19 186 ASP A C 1
ATOM 1443 O O . ASP A 1 186 ? 14.937 -2.193 -30.623 1.00 86.19 186 ASP A O 1
ATOM 1447 N N . LEU A 1 187 ? 15.093 -0.754 -28.914 1.00 87.00 187 LEU A N 1
ATOM 1448 C CA . LEU A 1 187 ? 15.215 0.394 -29.808 1.00 87.00 187 LEU A CA 1
ATOM 1449 C C . LEU A 1 187 ? 16.519 0.281 -30.618 1.00 87.00 187 LEU A C 1
ATOM 1451 O O . LEU A 1 187 ? 17.598 0.173 -30.022 1.00 87.00 187 LEU A O 1
ATOM 1455 N N . PRO A 1 188 ? 16.427 0.308 -31.963 1.00 79.06 188 PRO A N 1
ATOM 1456 C CA . PRO A 1 188 ? 17.520 -0.110 -32.836 1.00 79.06 188 PRO A CA 1
ATOM 1457 C C . PRO A 1 188 ? 18.652 0.914 -32.920 1.00 79.06 188 PRO A C 1
ATOM 1459 O O . PRO A 1 188 ? 19.752 0.559 -33.332 1.00 79.06 188 PRO A O 1
ATOM 1462 N N . THR A 1 189 ? 18.401 2.173 -32.542 1.00 87.56 189 THR A N 1
ATOM 1463 C CA . THR A 1 189 ? 19.381 3.252 -32.684 1.00 87.56 189 THR A CA 1
ATOM 1464 C C . THR A 1 189 ? 19.515 4.104 -31.427 1.00 87.56 189 THR A C 1
ATOM 1466 O O . THR A 1 189 ? 18.597 4.216 -30.608 1.00 87.56 189 THR A O 1
ATOM 1469 N N . THR A 1 190 ? 20.684 4.725 -31.288 1.00 87.19 190 THR A N 1
ATOM 1470 C CA . THR A 1 190 ? 20.995 5.706 -30.245 1.00 87.19 190 THR A CA 1
ATOM 1471 C C . THR A 1 190 ? 20.046 6.896 -30.288 1.00 87.19 190 THR A C 1
ATOM 1473 O O . THR A 1 190 ? 19.569 7.333 -29.245 1.00 87.19 190 THR A O 1
ATOM 1476 N N . GLU A 1 191 ? 19.681 7.362 -31.481 1.00 91.12 191 GLU A N 1
ATOM 1477 C CA . GLU A 1 191 ? 18.798 8.514 -31.677 1.00 91.12 191 GLU A CA 1
ATOM 1478 C C . GLU A 1 191 ? 17.385 8.217 -31.172 1.00 91.12 191 GLU A C 1
ATOM 1480 O O . GLU A 1 191 ? 16.768 9.075 -30.542 1.00 91.12 191 GLU A O 1
ATOM 1485 N N . ALA A 1 192 ? 16.883 6.996 -31.396 1.00 89.38 192 ALA A N 1
ATOM 1486 C CA . ALA A 1 192 ? 15.574 6.575 -30.905 1.00 89.38 192 ALA A CA 1
ATOM 1487 C C . ALA A 1 192 ? 15.528 6.551 -29.369 1.00 89.38 192 ALA A C 1
ATOM 1489 O O . ALA A 1 192 ? 14.561 7.028 -28.769 1.00 89.38 192 ALA A O 1
ATOM 1490 N N . VAL A 1 193 ? 16.593 6.056 -28.728 1.00 88.56 193 VAL A N 1
ATOM 1491 C CA . VAL A 1 193 ? 16.726 6.084 -27.264 1.00 88.56 193 VAL A CA 1
ATOM 1492 C C . VAL A 1 193 ? 16.809 7.530 -26.767 1.00 88.56 193 VAL A C 1
ATOM 1494 O O . VAL A 1 193 ? 16.055 7.913 -25.878 1.00 88.56 193 VAL A O 1
ATOM 1497 N N . THR A 1 194 ? 17.648 8.377 -27.369 1.00 90.75 194 THR A N 1
ATOM 1498 C CA . THR A 1 194 ? 17.770 9.792 -26.981 1.00 90.75 194 THR A CA 1
ATOM 1499 C C . THR A 1 194 ? 16.454 10.556 -27.139 1.00 90.75 194 THR A C 1
ATOM 1501 O O . THR A 1 194 ? 16.089 11.339 -26.262 1.00 90.75 194 THR A O 1
ATOM 1504 N N . ALA A 1 195 ? 15.713 10.327 -28.226 1.00 89.75 195 ALA A N 1
ATOM 1505 C CA . ALA A 1 195 ? 14.418 10.960 -28.461 1.00 89.75 195 ALA A CA 1
ATOM 1506 C C . ALA A 1 195 ? 13.390 10.594 -27.380 1.00 89.75 195 ALA A C 1
ATOM 1508 O O . ALA A 1 195 ? 12.611 11.450 -26.959 1.00 89.75 195 ALA A O 1
ATOM 1509 N N . LEU A 1 196 ? 13.413 9.348 -26.898 1.00 88.75 196 LEU A N 1
ATOM 1510 C CA . LEU A 1 196 ? 12.589 8.923 -25.773 1.00 88.75 196 LEU A CA 1
ATOM 1511 C C . LEU A 1 196 ? 13.024 9.599 -24.466 1.00 88.75 196 LEU A C 1
ATOM 1513 O O . LEU A 1 196 ? 12.181 10.160 -23.768 1.00 88.75 196 LEU A O 1
ATOM 1517 N N . LEU A 1 197 ? 14.320 9.563 -24.145 1.00 91.00 197 LEU A N 1
ATOM 1518 C CA . LEU A 1 197 ? 14.863 10.082 -22.884 1.00 91.00 197 LEU A CA 1
ATOM 1519 C C . LEU A 1 197 ? 14.603 11.580 -22.694 1.00 91.00 197 LEU A C 1
ATOM 1521 O O . LEU A 1 197 ? 14.347 12.018 -21.579 1.00 91.00 197 LEU A O 1
ATOM 1525 N N . ARG A 1 198 ? 14.557 12.358 -23.784 1.00 91.19 198 ARG A N 1
ATOM 1526 C CA . ARG A 1 198 ? 14.199 13.791 -23.765 1.00 91.19 198 ARG A CA 1
ATOM 1527 C C . ARG A 1 198 ? 12.796 14.092 -23.227 1.00 91.19 198 ARG A C 1
ATOM 1529 O O . ARG A 1 198 ? 12.467 15.255 -23.020 1.00 91.19 198 ARG A O 1
ATOM 1536 N N . ARG A 1 199 ? 11.951 13.076 -23.050 1.00 88.31 199 ARG A N 1
ATOM 1537 C CA . ARG A 1 199 ? 10.590 13.220 -22.515 1.00 88.31 199 ARG A CA 1
ATOM 1538 C C . ARG A 1 199 ? 10.540 13.134 -20.989 1.00 88.31 199 ARG A C 1
ATOM 1540 O O . ARG A 1 199 ? 9.472 13.364 -20.433 1.00 88.31 199 ARG A O 1
ATOM 1547 N N . PHE A 1 200 ? 11.660 12.812 -20.345 1.00 90.62 200 PHE A N 1
ATOM 1548 C CA . PHE A 1 200 ? 11.779 12.654 -18.901 1.00 90.62 200 PHE A CA 1
ATOM 1549 C C . PHE A 1 200 ? 12.700 13.735 -18.310 1.00 90.62 200 PHE A C 1
ATOM 1551 O O . PHE A 1 200 ? 13.586 14.233 -19.013 1.00 90.62 200 PHE A O 1
ATOM 1558 N N . PRO A 1 201 ? 12.522 14.103 -17.029 1.00 92.06 201 PRO A N 1
ATOM 1559 C CA . PRO A 1 201 ? 13.502 14.883 -16.280 1.00 92.06 201 PRO A CA 1
ATOM 1560 C C . PRO A 1 201 ? 14.897 14.249 -16.334 1.00 92.06 201 PRO A C 1
ATOM 1562 O O . PRO A 1 201 ? 15.027 13.030 -16.416 1.00 92.06 201 PRO A O 1
ATOM 1565 N N . GLU A 1 202 ? 15.947 15.064 -16.232 1.00 92.19 202 GLU A N 1
ATOM 1566 C CA . GLU A 1 202 ? 17.339 14.614 -16.392 1.00 92.19 202 GLU A CA 1
ATOM 1567 C C . GLU A 1 202 ? 17.708 13.435 -15.476 1.00 92.19 202 GLU A C 1
ATOM 1569 O O . GLU A 1 202 ? 18.289 12.452 -15.938 1.00 92.19 202 GLU A O 1
ATOM 1574 N N . ALA A 1 203 ? 17.325 13.500 -14.197 1.00 92.62 203 ALA A N 1
ATOM 1575 C CA . ALA A 1 203 ? 17.598 12.437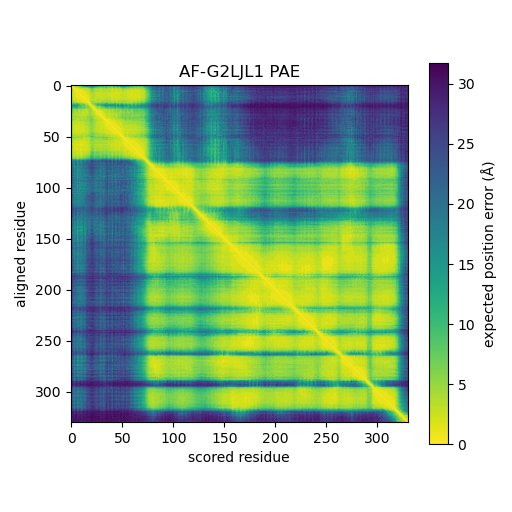 -13.231 1.00 92.62 203 ALA A CA 1
ATOM 1576 C C . ALA A 1 203 ? 16.939 11.103 -13.628 1.00 92.62 203 ALA A C 1
ATOM 1578 O O . ALA A 1 203 ? 17.574 10.050 -13.558 1.00 92.62 203 ALA A O 1
ATOM 1579 N N . GLU A 1 204 ? 15.691 11.146 -14.101 1.00 94.31 204 GLU A N 1
ATOM 1580 C CA . GLU A 1 204 ? 14.966 9.963 -14.572 1.00 94.31 204 GLU A CA 1
ATOM 1581 C C . GLU A 1 204 ? 15.550 9.443 -15.884 1.00 94.31 204 GLU A C 1
ATOM 1583 O O . GLU A 1 204 ? 15.798 8.247 -16.023 1.00 94.31 204 GLU A O 1
ATOM 1588 N N . ALA A 1 205 ? 15.831 10.336 -16.835 1.00 93.38 205 ALA A N 1
ATOM 1589 C CA . ALA A 1 205 ? 16.438 9.992 -18.112 1.00 93.38 205 ALA A CA 1
ATOM 1590 C C . ALA A 1 205 ? 17.780 9.270 -17.919 1.00 93.38 205 ALA A C 1
ATOM 1592 O O . ALA A 1 205 ? 18.046 8.259 -18.573 1.00 93.38 205 ALA A O 1
ATOM 1593 N N . ARG A 1 206 ? 18.604 9.750 -16.981 1.00 95.12 206 ARG A N 1
ATOM 1594 C CA . ARG A 1 206 ? 19.862 9.106 -16.603 1.00 95.12 206 ARG A CA 1
ATOM 1595 C C . ARG A 1 206 ? 19.634 7.717 -16.010 1.00 95.12 206 ARG A C 1
ATOM 1597 O O . ARG A 1 206 ? 20.245 6.764 -16.484 1.00 95.12 206 ARG A O 1
ATOM 1604 N N . ALA A 1 207 ? 18.729 7.586 -15.039 1.00 95.00 207 ALA A N 1
ATOM 1605 C CA . ALA A 1 207 ? 18.417 6.297 -14.422 1.00 95.00 207 ALA A CA 1
ATOM 1606 C C . ALA A 1 207 ? 17.896 5.272 -15.450 1.00 95.00 207 ALA A C 1
ATOM 1608 O O . ALA A 1 207 ? 18.300 4.109 -15.444 1.00 95.00 207 ALA A O 1
ATOM 1609 N N . ILE A 1 208 ? 17.047 5.710 -16.387 1.00 95.69 208 ILE A N 1
ATOM 1610 C CA . ILE A 1 208 ? 16.548 4.875 -17.488 1.00 95.69 208 ILE A CA 1
ATOM 1611 C C . ILE A 1 208 ? 17.703 4.448 -18.401 1.00 95.69 208 ILE A C 1
ATOM 1613 O O . ILE A 1 208 ? 17.800 3.272 -18.749 1.00 95.69 208 ILE A O 1
ATOM 1617 N N . ALA A 1 209 ? 18.591 5.369 -18.784 1.00 94.31 209 ALA A N 1
ATOM 1618 C CA . ALA A 1 209 ? 19.734 5.064 -19.643 1.00 94.31 209 ALA A CA 1
ATOM 1619 C C . ALA A 1 209 ? 20.693 4.048 -18.999 1.00 94.31 209 ALA A C 1
ATOM 1621 O O . ALA A 1 209 ? 21.085 3.075 -19.649 1.00 94.31 209 ALA A O 1
ATOM 1622 N N . GLU A 1 210 ? 21.022 4.238 -17.719 1.00 94.81 210 GLU A N 1
ATOM 1623 C CA . GLU A 1 210 ? 21.845 3.312 -16.931 1.00 94.81 210 GLU A CA 1
ATOM 1624 C C . GLU A 1 210 ? 21.203 1.917 -16.881 1.00 94.81 210 GLU A C 1
ATOM 1626 O O . GLU A 1 210 ? 21.871 0.906 -17.116 1.00 94.81 210 GLU A O 1
ATOM 1631 N N . GLN A 1 211 ? 19.883 1.850 -16.692 1.00 94.69 211 GLN A N 1
ATOM 1632 C CA . GLN A 1 211 ? 19.150 0.588 -16.683 1.00 94.69 211 GLN A CA 1
ATOM 1633 C C . GLN A 1 211 ? 19.111 -0.092 -18.064 1.00 94.69 211 GLN A C 1
ATOM 1635 O O . GLN A 1 211 ? 19.273 -1.312 -18.147 1.00 94.69 211 GLN A O 1
ATOM 1640 N N . ILE A 1 212 ? 18.941 0.658 -19.161 1.00 93.00 212 ILE A N 1
ATOM 1641 C CA . ILE A 1 212 ? 19.024 0.116 -20.531 1.00 93.00 212 ILE A CA 1
ATOM 1642 C C . ILE A 1 212 ? 20.414 -0.484 -20.776 1.00 93.00 212 ILE A C 1
ATOM 1644 O O . ILE A 1 212 ? 20.520 -1.602 -21.288 1.00 93.00 212 ILE A O 1
ATOM 1648 N N . ALA A 1 213 ? 21.475 0.231 -20.390 1.00 91.62 213 ALA A N 1
ATOM 1649 C CA . ALA A 1 213 ? 22.845 -0.253 -20.516 1.00 91.62 213 ALA A CA 1
ATOM 1650 C C . ALA A 1 213 ? 23.051 -1.548 -19.714 1.00 91.62 213 ALA A C 1
ATOM 1652 O O . ALA A 1 213 ? 23.528 -2.543 -20.263 1.00 91.62 213 ALA A O 1
ATOM 1653 N N . ALA A 1 214 ? 22.593 -1.584 -18.460 1.00 91.62 214 ALA A N 1
ATOM 1654 C CA . ALA A 1 214 ? 22.668 -2.771 -17.614 1.00 91.62 214 ALA A CA 1
ATOM 1655 C C . ALA A 1 214 ? 21.919 -3.976 -18.212 1.00 91.62 214 ALA A C 1
ATOM 1657 O O . ALA A 1 214 ? 22.402 -5.105 -18.130 1.00 91.62 214 ALA A O 1
ATOM 1658 N N . LEU A 1 215 ? 20.759 -3.762 -18.844 1.00 91.19 215 LEU A N 1
ATOM 1659 C CA . LEU A 1 215 ? 20.007 -4.825 -19.521 1.00 91.19 215 LEU A CA 1
ATOM 1660 C C . LEU A 1 215 ? 20.749 -5.391 -20.741 1.00 91.19 215 LEU A C 1
ATOM 1662 O O . LEU A 1 215 ? 20.642 -6.587 -21.005 1.00 91.19 215 LEU A O 1
ATOM 1666 N N . ARG A 1 216 ? 21.504 -4.563 -21.474 1.00 89.44 216 ARG A N 1
ATOM 1667 C CA . ARG A 1 216 ? 22.260 -4.972 -22.674 1.00 89.44 216 ARG A CA 1
ATOM 1668 C C . ARG A 1 216 ? 23.526 -5.771 -22.363 1.00 89.44 216 ARG A C 1
ATOM 1670 O O . ARG A 1 216 ? 23.944 -6.564 -23.196 1.00 89.44 216 ARG A O 1
ATOM 1677 N N . VAL A 1 217 ? 24.097 -5.607 -21.170 1.00 89.25 217 VAL A N 1
ATOM 1678 C CA . VAL A 1 217 ? 25.297 -6.340 -20.721 1.00 89.25 217 VAL A CA 1
ATOM 1679 C C . VAL A 1 217 ? 24.965 -7.755 -20.207 1.00 89.25 217 VAL A C 1
ATOM 1681 O O . VAL A 1 217 ? 25.857 -8.584 -20.033 1.00 89.25 217 VAL A O 1
ATOM 1684 N N . ARG A 1 218 ? 23.687 -8.083 -19.967 1.00 84.88 218 ARG A N 1
ATOM 1685 C CA . ARG A 1 218 ? 23.294 -9.390 -19.412 1.00 84.88 218 ARG A CA 1
ATOM 1686 C C . ARG A 1 218 ? 23.444 -10.530 -20.433 1.00 84.88 218 ARG A C 1
ATOM 1688 O O . ARG A 1 218 ? 23.023 -10.375 -21.575 1.00 84.88 218 ARG A O 1
ATOM 1695 N N . PRO A 1 219 ? 23.907 -11.723 -20.003 1.00 77.06 219 PRO A N 1
ATOM 1696 C CA . PRO A 1 219 ? 24.108 -12.873 -20.891 1.00 77.06 219 PRO A CA 1
ATOM 1697 C C . PRO A 1 219 ? 22.800 -13.488 -21.408 1.00 77.06 219 PRO A C 1
ATOM 1699 O O . PRO A 1 219 ? 22.798 -14.170 -22.428 1.00 77.06 219 PRO A O 1
ATOM 1702 N N . ARG A 1 220 ? 21.674 -13.261 -20.716 1.00 83.81 220 ARG A N 1
ATOM 1703 C CA . ARG A 1 220 ? 20.348 -13.730 -21.131 1.00 83.81 220 ARG A CA 1
ATOM 1704 C C . ARG A 1 220 ? 19.398 -12.537 -21.257 1.00 83.81 220 ARG A C 1
ATOM 1706 O O . ARG A 1 220 ? 19.178 -11.854 -20.251 1.00 83.81 220 ARG A O 1
ATOM 1713 N N . PRO A 1 221 ? 18.813 -12.290 -22.444 1.00 80.69 221 PRO A N 1
ATOM 1714 C CA . PRO A 1 221 ? 17.870 -11.198 -22.618 1.00 80.69 221 PRO A CA 1
ATOM 1715 C C . PRO A 1 221 ? 16.586 -11.458 -21.811 1.00 80.69 221 PRO A C 1
ATOM 1717 O O . PRO A 1 221 ? 16.214 -12.618 -21.589 1.00 80.69 221 PRO A O 1
ATOM 1720 N N . PRO A 1 222 ? 15.876 -10.401 -21.382 1.00 84.75 222 PRO A N 1
ATOM 1721 C CA . PRO A 1 222 ? 14.584 -10.541 -20.722 1.00 84.75 222 PRO A CA 1
ATOM 1722 C C . PRO A 1 222 ? 13.562 -11.293 -21.588 1.00 84.75 222 PRO A C 1
ATOM 1724 O O . PRO A 1 222 ? 13.541 -11.161 -22.816 1.00 84.75 222 PRO A O 1
ATOM 1727 N N . ALA A 1 223 ? 12.671 -12.052 -20.942 1.00 86.12 223 ALA A N 1
ATOM 1728 C CA . ALA A 1 223 ? 11.631 -12.819 -21.625 1.00 86.12 223 ALA A CA 1
ATOM 1729 C C . ALA A 1 223 ? 10.782 -11.930 -22.557 1.00 86.12 223 ALA A C 1
ATOM 1731 O O . ALA A 1 223 ? 10.413 -10.808 -22.205 1.00 86.12 223 ALA A O 1
ATOM 1732 N N . ALA A 1 224 ? 10.444 -12.436 -23.748 1.00 86.56 224 ALA A N 1
ATOM 1733 C CA . ALA A 1 224 ? 9.698 -11.674 -24.755 1.00 86.56 224 ALA A CA 1
ATOM 1734 C C . ALA A 1 224 ? 8.335 -11.181 -24.238 1.00 86.56 224 ALA A C 1
ATOM 1736 O O . ALA A 1 224 ? 7.989 -10.023 -24.452 1.00 86.56 224 ALA A O 1
ATOM 1737 N N . ALA A 1 225 ? 7.612 -12.017 -23.485 1.00 85.94 225 ALA A N 1
ATOM 1738 C CA . ALA A 1 225 ? 6.332 -11.647 -22.876 1.00 85.94 225 ALA A CA 1
ATOM 1739 C C . ALA A 1 225 ? 6.460 -10.460 -21.904 1.00 85.94 225 ALA A C 1
ATOM 1741 O O . ALA A 1 225 ? 5.630 -9.557 -21.906 1.00 85.94 225 ALA A O 1
ATOM 1742 N N . ARG A 1 226 ? 7.541 -10.430 -21.117 1.00 88.88 226 ARG A N 1
ATOM 1743 C CA . ARG A 1 226 ? 7.824 -9.371 -20.144 1.00 88.88 226 ARG A CA 1
ATOM 1744 C C . ARG A 1 226 ? 8.158 -8.038 -20.824 1.00 88.88 226 ARG A C 1
ATOM 1746 O O . ARG A 1 226 ? 7.718 -6.992 -20.352 1.00 88.88 226 ARG A O 1
ATOM 1753 N N . ARG A 1 227 ? 8.888 -8.088 -21.948 1.00 90.50 227 ARG A N 1
ATOM 1754 C CA . ARG A 1 227 ? 9.159 -6.919 -22.807 1.00 90.50 227 ARG A CA 1
ATOM 1755 C C . ARG A 1 227 ? 7.890 -6.390 -23.462 1.00 90.50 227 ARG A C 1
ATOM 1757 O O . ARG A 1 227 ? 7.662 -5.188 -23.445 1.00 90.50 227 ARG A O 1
ATOM 1764 N N . GLU A 1 228 ? 7.065 -7.271 -24.020 1.00 89.38 228 GLU A N 1
ATOM 1765 C CA . GLU A 1 228 ? 5.820 -6.867 -24.676 1.00 89.38 228 GLU A CA 1
ATOM 1766 C C . GLU A 1 228 ? 4.849 -6.207 -23.693 1.00 89.38 228 GLU A C 1
ATOM 1768 O O . GLU A 1 228 ? 4.305 -5.147 -23.994 1.00 89.38 228 GLU A O 1
ATOM 1773 N N . PHE A 1 229 ? 4.716 -6.760 -22.484 1.00 89.62 229 PHE A N 1
ATOM 1774 C CA . PHE A 1 229 ? 3.960 -6.123 -21.406 1.00 89.62 229 PHE A CA 1
ATOM 1775 C C . PHE A 1 229 ? 4.456 -4.698 -21.118 1.00 89.62 229 PHE A C 1
ATOM 1777 O O . PHE A 1 229 ? 3.664 -3.757 -21.143 1.00 89.62 229 PHE A O 1
ATOM 1784 N N . ALA A 1 230 ? 5.768 -4.520 -20.924 1.00 90.75 230 ALA A N 1
ATOM 1785 C CA . ALA A 1 230 ? 6.356 -3.206 -20.666 1.00 90.75 230 ALA A CA 1
ATOM 1786 C C . ALA A 1 230 ? 6.073 -2.216 -21.806 1.00 90.75 230 ALA A C 1
ATOM 1788 O O . ALA A 1 230 ? 5.688 -1.073 -21.565 1.00 90.75 230 ALA A O 1
ATOM 1789 N N . ARG A 1 231 ? 6.197 -2.657 -23.067 1.00 91.06 231 ARG A N 1
ATOM 1790 C CA . ARG A 1 231 ? 5.884 -1.824 -24.238 1.00 91.06 231 ARG A CA 1
ATOM 1791 C C . ARG A 1 231 ? 4.427 -1.390 -24.259 1.00 91.06 231 ARG A C 1
ATOM 1793 O O . ARG A 1 231 ? 4.159 -0.217 -24.505 1.00 91.06 231 ARG A O 1
ATOM 1800 N N . GLN A 1 232 ? 3.495 -2.309 -24.018 1.00 89.31 232 GLN A N 1
ATOM 1801 C CA . GLN A 1 232 ? 2.066 -1.995 -23.996 1.00 89.31 232 GLN A CA 1
ATOM 1802 C C . GLN A 1 232 ? 1.736 -1.005 -22.880 1.00 89.31 232 GLN A C 1
ATOM 1804 O O . GLN A 1 232 ? 1.037 -0.019 -23.128 1.00 89.31 232 GLN A O 1
ATOM 1809 N N . LEU A 1 233 ? 2.300 -1.219 -21.690 1.00 89.00 233 LEU A N 1
ATOM 1810 C CA . LEU A 1 233 ? 2.120 -0.346 -20.537 1.00 89.00 233 LEU A CA 1
ATOM 1811 C C . LEU A 1 233 ? 2.638 1.071 -20.823 1.00 89.00 233 LEU A C 1
ATOM 1813 O O . LEU A 1 233 ? 1.882 2.041 -20.757 1.00 89.00 233 LEU A O 1
ATOM 1817 N N . VAL A 1 234 ? 3.903 1.187 -21.239 1.00 89.81 234 VAL A N 1
ATOM 1818 C CA . VAL A 1 234 ? 4.549 2.472 -21.547 1.00 89.81 234 VAL A CA 1
ATOM 1819 C C . VAL A 1 234 ? 3.850 3.173 -22.707 1.00 89.81 234 VAL A C 1
ATOM 1821 O O . VAL A 1 234 ? 3.594 4.371 -22.625 1.00 89.81 234 VAL A O 1
ATOM 1824 N N . ARG A 1 235 ? 3.482 2.454 -23.774 1.00 89.19 235 ARG A N 1
ATOM 1825 C CA . ARG A 1 235 ? 2.759 3.035 -24.914 1.00 89.19 235 ARG A CA 1
ATOM 1826 C C . ARG A 1 235 ? 1.423 3.623 -24.476 1.00 89.19 235 ARG A C 1
ATOM 1828 O O . ARG A 1 235 ? 1.140 4.770 -24.814 1.00 89.19 235 ARG A O 1
ATOM 1835 N N . THR A 1 236 ? 0.639 2.868 -23.709 1.00 85.94 236 THR A N 1
ATOM 1836 C CA . THR A 1 236 ? -0.671 3.308 -23.208 1.00 85.94 236 THR A CA 1
ATOM 1837 C C . THR A 1 236 ? -0.520 4.547 -22.329 1.00 85.94 236 THR A C 1
ATOM 1839 O O . THR A 1 236 ? -1.161 5.571 -22.584 1.00 85.94 236 THR A O 1
ATOM 1842 N N . ALA A 1 237 ? 0.411 4.514 -21.373 1.00 85.00 237 ALA A N 1
ATOM 1843 C CA . ALA A 1 237 ? 0.677 5.644 -20.494 1.00 85.00 237 ALA A CA 1
ATOM 1844 C C . ALA A 1 237 ? 1.169 6.874 -21.272 1.00 85.00 237 ALA A C 1
ATOM 1846 O O . ALA A 1 237 ? 0.663 7.972 -21.077 1.00 85.00 237 ALA A O 1
ATOM 1847 N N . MET A 1 238 ? 2.076 6.710 -22.237 1.00 84.75 238 MET A N 1
ATOM 1848 C CA . MET A 1 238 ? 2.554 7.816 -23.072 1.00 84.75 238 MET A CA 1
ATOM 1849 C C . MET A 1 238 ? 1.475 8.410 -23.979 1.00 84.75 238 MET A C 1
ATOM 1851 O O . MET A 1 238 ? 1.576 9.586 -24.336 1.00 84.75 238 MET A O 1
ATOM 1855 N N . THR A 1 239 ? 0.469 7.627 -24.383 1.00 84.56 239 THR A N 1
ATOM 1856 C CA . THR A 1 239 ? -0.678 8.146 -25.140 1.00 84.56 239 THR A CA 1
ATOM 1857 C C . THR A 1 239 ? -1.655 8.912 -24.257 1.00 84.56 239 THR A C 1
ATOM 1859 O O . THR A 1 239 ? -2.071 10.002 -24.648 1.00 84.56 239 THR A O 1
ATOM 1862 N N . ALA A 1 240 ? -1.966 8.389 -23.068 1.00 79.38 240 ALA A N 1
ATOM 1863 C CA . ALA A 1 240 ? -2.912 8.988 -22.128 1.00 79.38 240 ALA A CA 1
ATOM 1864 C C . ALA A 1 240 ? -2.326 10.198 -21.376 1.00 79.38 240 ALA A C 1
ATOM 1866 O O . ALA A 1 240 ? -3.033 11.153 -21.068 1.00 79.38 240 ALA A O 1
ATOM 1867 N N . HIS A 1 241 ? -1.018 10.185 -21.121 1.00 77.38 241 HIS A N 1
ATOM 1868 C CA . HIS A 1 241 ? -0.334 11.090 -20.199 1.00 77.38 241 HIS A CA 1
ATOM 1869 C C . HIS A 1 241 ? 0.895 11.741 -20.849 1.00 77.38 241 HIS A C 1
ATOM 1871 O O . HIS A 1 241 ? 1.992 11.742 -20.296 1.00 77.38 241 HIS A O 1
ATOM 1877 N N . LYS A 1 242 ? 0.727 12.321 -22.048 1.00 67.31 242 LYS A N 1
ATOM 1878 C CA . LYS A 1 242 ? 1.827 12.859 -22.883 1.00 67.31 242 LYS A CA 1
ATOM 1879 C C . LYS A 1 242 ? 2.789 13.842 -22.187 1.00 67.31 242 LYS A C 1
ATOM 1881 O O . LYS A 1 242 ? 3.859 14.082 -22.746 1.00 67.31 242 LYS A O 1
ATOM 1886 N N . ARG A 1 243 ? 2.409 14.430 -21.046 1.00 68.12 243 ARG A N 1
ATOM 1887 C CA . ARG A 1 243 ? 3.170 15.437 -20.283 1.00 68.12 243 ARG A CA 1
ATOM 1888 C C . ARG A 1 243 ? 3.085 15.239 -18.763 1.00 68.12 243 ARG A C 1
ATOM 1890 O O . ARG A 1 243 ? 3.202 16.214 -18.032 1.00 68.12 243 ARG A O 1
ATOM 1897 N N . ASP A 1 244 ? 2.806 14.026 -18.294 1.00 79.25 244 ASP A N 1
ATOM 1898 C CA . ASP A 1 244 ? 2.788 13.766 -16.851 1.00 79.25 244 ASP A CA 1
ATOM 1899 C C . ASP A 1 244 ? 4.231 13.787 -16.310 1.00 79.25 244 ASP A C 1
ATOM 1901 O O . ASP A 1 244 ? 5.030 12.941 -16.724 1.00 79.25 244 ASP A O 1
ATOM 1905 N N . PRO A 1 245 ? 4.599 14.749 -15.439 1.00 78.38 245 PRO A N 1
ATOM 1906 C CA . PRO A 1 245 ? 5.932 14.797 -14.842 1.00 78.38 245 PRO A CA 1
ATOM 1907 C C . PRO A 1 245 ? 6.191 13.613 -13.902 1.00 78.38 245 PRO A C 1
ATOM 1909 O O . PRO A 1 245 ? 7.339 13.348 -13.576 1.00 78.38 245 PRO A O 1
ATOM 1912 N N . GLU A 1 246 ? 5.147 12.889 -13.491 1.00 87.44 246 GLU A N 1
ATOM 1913 C CA . GLU A 1 246 ? 5.217 11.710 -12.628 1.00 87.44 246 GLU A CA 1
ATOM 1914 C C . GLU A 1 246 ? 4.978 10.414 -13.424 1.00 87.44 246 GLU A C 1
ATOM 1916 O O . GLU A 1 246 ? 4.524 9.405 -12.873 1.00 87.44 246 GLU A O 1
ATOM 1921 N N . LEU A 1 247 ? 5.252 10.412 -14.736 1.00 89.12 247 LEU A N 1
ATOM 1922 C CA . LEU A 1 247 ? 5.001 9.258 -15.604 1.00 89.12 247 LEU A CA 1
ATOM 1923 C C . LEU A 1 247 ? 5.733 7.997 -15.119 1.00 89.12 247 LEU A C 1
ATOM 1925 O O . LEU A 1 247 ? 5.137 6.921 -15.096 1.00 89.12 247 LEU A O 1
ATOM 1929 N N . VAL A 1 248 ? 6.996 8.123 -14.700 1.00 92.44 248 VAL A N 1
ATOM 1930 C CA . VAL A 1 248 ? 7.778 7.006 -14.143 1.00 92.44 248 VAL A CA 1
ATOM 1931 C C . VAL A 1 248 ? 7.097 6.444 -12.899 1.00 92.44 248 VAL A C 1
ATOM 1933 O O . VAL A 1 248 ? 6.849 5.243 -12.819 1.00 92.44 248 VAL A O 1
ATOM 1936 N N . MET A 1 249 ? 6.720 7.308 -11.958 1.00 92.62 249 MET A N 1
ATOM 1937 C CA . MET A 1 249 ? 6.027 6.900 -10.736 1.00 92.62 249 MET A CA 1
ATOM 1938 C C . MET A 1 249 ? 4.695 6.202 -11.048 1.00 92.62 249 MET A C 1
ATOM 1940 O O . MET A 1 249 ? 4.390 5.148 -10.495 1.00 92.62 249 MET A O 1
ATOM 1944 N N . THR A 1 250 ? 3.923 6.766 -11.977 1.00 89.88 250 THR A N 1
ATOM 1945 C CA . THR A 1 250 ? 2.646 6.223 -12.454 1.00 89.88 250 THR A CA 1
ATOM 1946 C C . THR A 1 250 ? 2.815 4.814 -13.021 1.00 89.88 250 THR A C 1
ATOM 1948 O O . THR A 1 250 ? 2.092 3.903 -12.622 1.00 89.88 250 THR A O 1
ATOM 1951 N N . LEU A 1 251 ? 3.794 4.615 -13.907 1.00 91.12 251 LEU A N 1
ATOM 1952 C CA . LEU A 1 251 ? 4.111 3.305 -14.479 1.00 91.12 251 LEU A CA 1
ATOM 1953 C C . LEU A 1 251 ? 4.516 2.306 -13.396 1.00 91.12 251 LEU A C 1
ATOM 1955 O O . LEU A 1 251 ? 4.024 1.182 -13.372 1.00 91.12 251 LEU A O 1
ATOM 1959 N N . GLY A 1 252 ? 5.366 2.735 -12.467 1.00 93.31 252 GLY A N 1
ATOM 1960 C CA . GLY A 1 252 ? 5.796 1.929 -11.336 1.00 93.31 252 GLY A CA 1
ATOM 1961 C C . GLY A 1 252 ? 4.648 1.392 -10.497 1.00 93.31 252 GLY A C 1
ATOM 1962 O O . GLY A 1 252 ? 4.573 0.195 -10.218 1.00 93.31 252 GLY A O 1
ATOM 1963 N N . TRP A 1 253 ? 3.711 2.272 -10.152 1.00 91.56 253 TRP A N 1
ATOM 1964 C CA . TRP A 1 253 ? 2.505 1.885 -9.439 1.00 91.56 253 TRP A CA 1
ATOM 1965 C C . TRP A 1 253 ? 1.633 0.927 -10.240 1.00 91.56 253 TRP A C 1
ATOM 1967 O O . TRP A 1 253 ? 1.170 -0.057 -9.677 1.00 91.56 253 TRP A O 1
ATOM 1977 N N . GLN A 1 254 ? 1.450 1.148 -11.543 1.00 89.25 254 GLN A N 1
ATOM 1978 C CA . GLN A 1 254 ? 0.686 0.221 -12.383 1.00 89.25 254 GLN A CA 1
ATOM 1979 C C . GLN A 1 254 ? 1.283 -1.190 -12.373 1.00 89.25 254 GLN A C 1
ATOM 1981 O O . GLN A 1 254 ? 0.542 -2.166 -12.277 1.00 89.25 254 GLN A O 1
ATOM 1986 N N . VAL A 1 255 ? 2.612 -1.317 -12.400 1.00 90.25 255 VAL A N 1
ATOM 1987 C CA . VAL A 1 255 ? 3.263 -2.629 -12.290 1.00 90.25 255 VAL A CA 1
ATOM 1988 C C . VAL A 1 255 ? 3.007 -3.271 -10.937 1.00 90.25 255 VAL A C 1
ATOM 1990 O O . VAL A 1 255 ? 2.643 -4.444 -10.885 1.00 90.25 255 VAL A O 1
ATOM 1993 N N . ILE A 1 256 ? 3.167 -2.509 -9.850 1.00 90.56 256 ILE A N 1
ATOM 1994 C CA . ILE A 1 256 ? 2.876 -2.990 -8.496 1.00 90.56 256 ILE A CA 1
ATOM 1995 C C . ILE A 1 256 ? 1.422 -3.474 -8.424 1.00 90.56 256 ILE A C 1
ATOM 1997 O O . ILE A 1 256 ? 1.177 -4.579 -7.951 1.00 90.56 256 ILE A O 1
ATOM 2001 N N . MET A 1 257 ? 0.467 -2.720 -8.973 1.00 87.19 257 MET A N 1
ATOM 2002 C CA . MET A 1 257 ? -0.947 -3.106 -8.974 1.00 87.19 257 MET A CA 1
ATOM 2003 C C . MET A 1 257 ? -1.223 -4.389 -9.756 1.00 87.19 257 MET A C 1
ATOM 2005 O O . MET A 1 257 ? -2.028 -5.202 -9.317 1.00 87.19 257 MET A O 1
ATOM 2009 N N . VAL A 1 258 ? -0.544 -4.605 -10.884 1.00 86.19 258 VAL A N 1
ATOM 2010 C CA . VAL A 1 258 ? -0.662 -5.853 -11.657 1.00 86.19 258 VAL A CA 1
ATOM 2011 C C . VAL A 1 258 ? -0.024 -7.038 -10.921 1.00 86.19 258 VAL A C 1
ATOM 2013 O O . VAL A 1 258 ? -0.493 -8.170 -11.062 1.00 86.19 258 VAL A O 1
ATOM 2016 N N . ALA A 1 259 ? 1.027 -6.788 -10.137 1.00 87.06 259 ALA A N 1
ATOM 2017 C CA . ALA A 1 259 ? 1.762 -7.799 -9.381 1.00 87.06 259 ALA A CA 1
ATOM 2018 C C . ALA A 1 259 ? 1.059 -8.220 -8.078 1.00 87.06 259 ALA A C 1
ATOM 2020 O O . ALA A 1 259 ? 1.117 -9.389 -7.705 1.00 87.06 259 ALA A O 1
ATOM 2021 N N . LEU A 1 260 ? 0.392 -7.290 -7.388 1.00 82.50 260 LEU A N 1
ATOM 2022 C CA . LEU A 1 260 ? -0.202 -7.522 -6.066 1.00 82.50 260 LEU A CA 1
ATOM 2023 C C . LEU A 1 260 ? -1.223 -8.675 -6.002 1.00 82.50 260 LEU A C 1
ATOM 2025 O O . LEU A 1 260 ? -1.160 -9.427 -5.031 1.00 82.50 260 LEU A O 1
ATOM 2029 N N . PRO A 1 261 ? -2.102 -8.903 -6.999 1.00 77.50 261 PRO A N 1
ATOM 2030 C CA . PRO A 1 261 ? -3.006 -10.055 -6.994 1.00 77.50 261 PRO A CA 1
ATOM 2031 C C . PRO A 1 261 ? -2.296 -11.416 -6.923 1.00 77.50 261 PRO A C 1
ATOM 2033 O O . PRO A 1 261 ? -2.859 -12.367 -6.386 1.00 77.50 261 PRO A O 1
ATOM 2036 N N . ALA A 1 262 ? -1.049 -11.528 -7.403 1.00 65.06 262 ALA A N 1
ATOM 2037 C CA . ALA A 1 262 ? -0.268 -12.762 -7.267 1.00 65.06 262 ALA A CA 1
ATOM 2038 C C . ALA A 1 262 ? 0.185 -13.035 -5.821 1.00 65.06 262 ALA A C 1
ATOM 2040 O O . ALA A 1 262 ? 0.569 -14.160 -5.505 1.00 65.06 262 ALA A O 1
ATOM 2041 N N . ALA A 1 263 ? 0.138 -12.025 -4.947 1.00 58.66 263 ALA A N 1
ATOM 2042 C CA . ALA A 1 263 ? 0.501 -12.126 -3.537 1.00 58.66 263 ALA A CA 1
ATOM 2043 C C . ALA A 1 263 ? -0.649 -12.616 -2.634 1.00 58.66 263 ALA A C 1
ATOM 2045 O O . ALA A 1 263 ? -0.421 -12.862 -1.449 1.00 58.66 263 ALA A O 1
ATOM 2046 N N . GLY A 1 264 ? -1.869 -12.768 -3.165 1.00 63.22 264 GLY A N 1
ATOM 2047 C CA . GLY A 1 264 ? -3.019 -13.321 -2.444 1.00 63.22 264 GLY A CA 1
ATOM 2048 C C . GLY A 1 264 ? -4.122 -12.317 -2.079 1.00 63.22 264 GLY A C 1
ATOM 2049 O O . GLY A 1 264 ? -4.193 -11.222 -2.626 1.00 63.22 264 GLY A O 1
ATOM 2050 N N . ASP A 1 265 ? -4.999 -12.777 -1.178 1.00 73.50 265 ASP A N 1
ATOM 2051 C CA . ASP A 1 265 ? -6.324 -12.26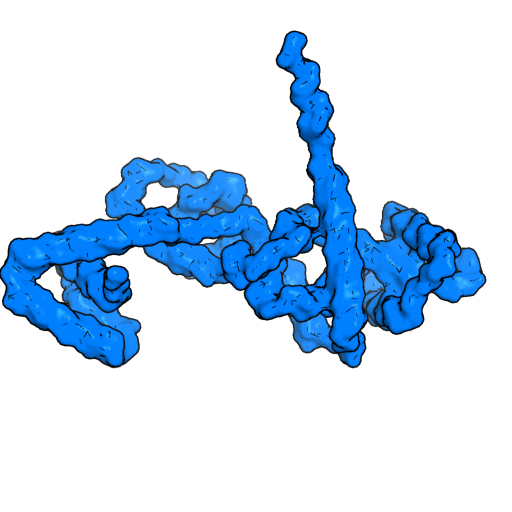8 -0.768 1.00 73.50 26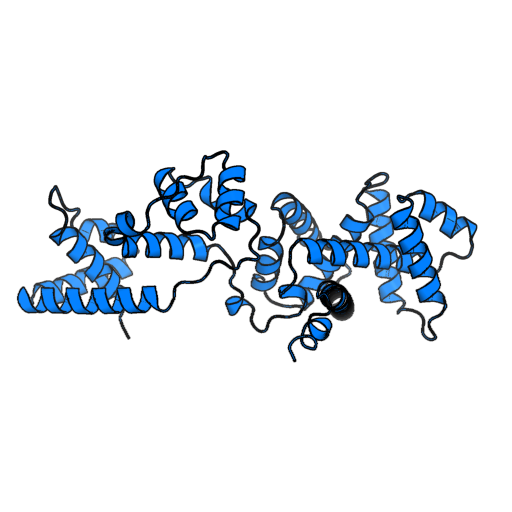5 ASP A CA 1
ATOM 2052 C C . ASP A 1 265 ? -6.467 -10.734 -0.607 1.00 73.50 265 ASP A C 1
ATOM 2054 O O . ASP A 1 265 ? -5.517 -10.015 -0.291 1.00 73.50 265 ASP A O 1
ATOM 2058 N N . ALA A 1 266 ? -7.699 -10.235 -0.760 1.00 82.62 266 ALA A N 1
ATOM 2059 C CA . ALA A 1 266 ? -8.107 -8.828 -0.713 1.00 82.62 266 ALA A CA 1
ATOM 2060 C C . ALA A 1 266 ? -7.566 -8.060 0.508 1.00 82.62 266 ALA A C 1
ATOM 2062 O O . ALA A 1 266 ? -7.276 -6.865 0.415 1.00 82.62 266 ALA A O 1
ATOM 2063 N N . ASN A 1 267 ? -7.352 -8.747 1.633 1.00 86.12 267 ASN A N 1
ATOM 2064 C CA . ASN A 1 267 ? -6.761 -8.164 2.837 1.00 86.12 267 ASN A CA 1
ATOM 2065 C C . ASN A 1 267 ? -5.343 -7.625 2.608 1.00 86.12 267 ASN A C 1
ATOM 2067 O O . ASN A 1 267 ? -5.005 -6.561 3.116 1.00 86.12 267 ASN A O 1
ATOM 2071 N N . ARG A 1 268 ? -4.509 -8.300 1.811 1.00 87.19 268 ARG A N 1
ATOM 2072 C CA . ARG A 1 268 ? -3.130 -7.859 1.534 1.00 87.19 268 ARG A CA 1
ATOM 2073 C C . ARG A 1 268 ? -3.091 -6.612 0.655 1.00 87.19 268 ARG A C 1
ATOM 2075 O O . ARG A 1 268 ? -2.264 -5.719 0.857 1.00 87.19 268 ARG A O 1
ATOM 2082 N N . LEU A 1 269 ? -4.032 -6.520 -0.280 1.00 87.44 269 LEU A N 1
ATOM 2083 C CA . LEU A 1 269 ? -4.232 -5.325 -1.085 1.00 87.44 269 LEU A CA 1
ATOM 2084 C C . LEU A 1 269 ? -4.664 -4.141 -0.208 1.00 87.44 269 LEU A C 1
ATOM 2086 O O . LEU A 1 269 ? -4.035 -3.083 -0.245 1.00 87.44 269 LEU A O 1
ATOM 2090 N N . ALA A 1 270 ? -5.676 -4.344 0.640 1.00 88.94 270 ALA A N 1
ATOM 2091 C CA . ALA A 1 270 ? -6.136 -3.340 1.595 1.00 88.94 270 ALA A CA 1
ATOM 2092 C C . ALA A 1 270 ? -5.022 -2.916 2.573 1.00 88.94 270 ALA A C 1
ATOM 2094 O O . ALA A 1 270 ? -4.843 -1.723 2.826 1.00 88.94 270 ALA A O 1
ATOM 2095 N N . PHE A 1 271 ? -4.205 -3.867 3.037 1.00 90.31 271 PHE A N 1
ATOM 2096 C CA . PHE A 1 271 ? -3.035 -3.611 3.877 1.00 90.31 271 PHE A CA 1
ATOM 2097 C C . PHE A 1 271 ? -1.957 -2.773 3.175 1.00 90.31 271 PHE A C 1
ATOM 2099 O O . PHE A 1 271 ? -1.262 -1.981 3.807 1.00 90.31 271 PHE A O 1
ATOM 2106 N N . THR A 1 272 ? -1.807 -2.912 1.859 1.00 89.62 272 THR A N 1
ATOM 2107 C CA . THR A 1 272 ? -0.917 -2.043 1.078 1.00 89.62 272 THR A CA 1
ATOM 2108 C C . THR A 1 272 ? -1.523 -0.651 0.929 1.00 89.62 272 THR A C 1
ATOM 2110 O O . THR A 1 272 ? -0.843 0.349 1.149 1.00 89.62 272 THR A O 1
ATOM 2113 N N . PHE A 1 273 ? -2.815 -0.569 0.609 1.00 91.12 273 PHE A N 1
ATOM 2114 C CA . PHE A 1 273 ? -3.513 0.697 0.404 1.00 91.12 273 PHE A CA 1
ATOM 2115 C C . PHE A 1 273 ? -3.562 1.576 1.641 1.00 91.12 273 PHE A C 1
ATOM 2117 O O . PHE A 1 273 ? -3.349 2.776 1.514 1.00 91.12 273 PHE A O 1
ATOM 2124 N N . GLN A 1 274 ? -3.749 1.005 2.832 1.00 93.44 274 GLN A N 1
ATOM 2125 C CA . GLN A 1 274 ? -3.772 1.794 4.065 1.00 93.44 274 GLN A CA 1
ATOM 2126 C C . GLN A 1 274 ? -2.448 2.515 4.362 1.00 93.44 274 GLN A C 1
ATOM 2128 O O . GLN A 1 274 ? -2.438 3.403 5.208 1.00 93.44 274 GLN A O 1
ATOM 2133 N N . LYS A 1 275 ? -1.346 2.172 3.681 1.00 92.62 275 LYS A N 1
ATOM 2134 C CA . LYS A 1 275 ? -0.043 2.850 3.802 1.00 92.62 275 LYS A CA 1
ATOM 2135 C C . LYS A 1 275 ? 0.110 4.054 2.881 1.00 92.62 275 LYS A C 1
ATOM 2137 O O . LYS A 1 275 ? 1.082 4.793 3.000 1.00 92.62 275 LYS A O 1
ATOM 2142 N N . LEU A 1 276 ? -0.800 4.218 1.927 1.00 92.00 276 LEU A N 1
ATOM 2143 C CA . LEU A 1 276 ? -0.703 5.220 0.877 1.00 92.00 276 LEU A CA 1
ATOM 2144 C C . LEU A 1 276 ? -1.680 6.368 1.137 1.00 92.00 276 LEU A C 1
ATOM 2146 O O . LEU A 1 276 ? -2.681 6.202 1.829 1.00 92.00 276 LEU A O 1
ATOM 2150 N N . PRO A 1 277 ? -1.460 7.552 0.553 1.00 89.56 277 PRO A N 1
ATOM 2151 C CA . PRO A 1 277 ? -2.456 8.609 0.610 1.00 89.56 277 PRO A CA 1
ATOM 2152 C C . PRO A 1 277 ? -3.756 8.193 -0.114 1.00 89.56 277 PRO A C 1
ATOM 2154 O O . PRO A 1 277 ? -3.691 7.686 -1.236 1.00 89.56 277 PRO A O 1
ATOM 2157 N N . PRO A 1 278 ? -4.957 8.518 0.409 1.00 89.06 278 PRO A N 1
ATOM 2158 C CA . PRO A 1 278 ? -6.242 8.164 -0.199 1.00 89.06 278 PRO A CA 1
ATOM 2159 C C . PRO A 1 278 ? -6.403 8.614 -1.654 1.00 89.06 278 PRO A C 1
ATOM 2161 O O . PRO A 1 278 ? -7.082 7.955 -2.435 1.00 89.06 278 PRO A O 1
ATOM 2164 N N . LYS A 1 279 ? -5.783 9.740 -2.037 1.00 88.75 279 LYS A N 1
ATOM 2165 C CA . LYS A 1 279 ? -5.780 10.215 -3.429 1.00 88.75 279 LYS A CA 1
ATOM 2166 C C . LYS A 1 279 ? -5.079 9.215 -4.353 1.00 88.75 279 LYS A C 1
ATOM 2168 O O . LYS A 1 279 ? -5.580 8.954 -5.441 1.00 88.75 279 LYS A O 1
ATOM 2173 N N . LEU A 1 280 ? -3.945 8.669 -3.912 1.00 87.62 280 LEU A N 1
ATOM 2174 C CA . LEU A 1 280 ? -3.220 7.646 -4.653 1.00 87.62 280 LEU A CA 1
ATOM 2175 C C . LEU A 1 280 ? -4.025 6.347 -4.664 1.00 87.62 280 LEU A C 1
ATOM 2177 O O . LEU A 1 280 ? -4.271 5.829 -5.742 1.00 87.62 280 LEU A O 1
ATOM 2181 N N . VAL A 1 281 ? -4.537 5.897 -3.513 1.00 88.94 281 VAL A N 1
ATOM 2182 C CA . VAL A 1 281 ? -5.375 4.686 -3.416 1.00 88.94 281 VAL A CA 1
ATOM 2183 C C . VAL A 1 281 ? -6.539 4.707 -4.410 1.00 88.94 281 VAL A C 1
ATOM 2185 O O . VAL A 1 281 ? -6.741 3.730 -5.117 1.00 88.94 281 VAL A O 1
ATOM 2188 N N . ARG A 1 282 ? -7.264 5.828 -4.532 1.00 88.75 282 ARG A N 1
ATOM 2189 C CA . ARG A 1 282 ? -8.355 5.966 -5.517 1.00 88.75 282 ARG A CA 1
ATOM 2190 C C . ARG A 1 282 ? -7.871 5.768 -6.952 1.00 88.75 282 ARG A C 1
ATOM 2192 O O . ARG A 1 282 ? -8.468 4.993 -7.684 1.00 88.75 282 ARG A O 1
ATOM 2199 N N . ARG A 1 283 ? -6.757 6.407 -7.321 1.00 84.50 283 ARG A N 1
ATOM 2200 C CA . ARG A 1 283 ? -6.140 6.256 -8.648 1.00 84.50 283 ARG A CA 1
ATOM 2201 C C . ARG A 1 283 ? -5.691 4.810 -8.904 1.00 84.50 283 ARG A C 1
ATOM 2203 O O . ARG A 1 283 ? -5.859 4.308 -10.007 1.00 84.50 283 ARG A O 1
ATOM 2210 N N . LEU A 1 284 ? -5.143 4.136 -7.890 1.00 84.81 284 LEU A N 1
ATOM 2211 C CA . LEU A 1 284 ? -4.746 2.726 -7.979 1.00 84.81 284 LEU A CA 1
ATOM 2212 C C . LEU A 1 284 ? -5.957 1.798 -8.130 1.00 84.81 284 LEU A C 1
ATOM 2214 O O . LEU A 1 284 ? -5.891 0.843 -8.900 1.00 84.81 284 LEU A O 1
ATOM 2218 N N . GLN A 1 285 ? -7.053 2.085 -7.425 1.00 84.44 285 GLN A N 1
ATOM 2219 C CA . GLN A 1 285 ? -8.297 1.324 -7.519 1.00 84.44 285 GLN A CA 1
ATOM 2220 C C . GLN A 1 285 ? -8.920 1.449 -8.913 1.00 84.44 285 GLN A C 1
ATOM 2222 O O . GLN A 1 285 ? -9.249 0.435 -9.514 1.00 84.44 285 GLN A O 1
ATOM 2227 N N . GLU A 1 286 ? -8.974 2.662 -9.475 1.00 83.56 286 GLU A N 1
ATOM 2228 C CA . GLU A 1 286 ? -9.439 2.890 -10.852 1.00 83.56 286 GLU A CA 1
ATOM 2229 C C . GLU A 1 286 ? -8.668 2.035 -11.873 1.00 83.56 286 GLU A C 1
ATOM 2231 O O . GLU A 1 286 ? -9.240 1.554 -12.849 1.00 83.56 286 GLU A O 1
ATOM 2236 N N . TRP A 1 287 ? -7.370 1.807 -11.647 1.00 77.62 287 TRP A N 1
ATOM 2237 C CA . TRP A 1 287 ? -6.554 0.945 -12.506 1.00 77.62 287 TRP A CA 1
ATOM 2238 C C . TRP A 1 287 ? -6.784 -0.545 -12.284 1.00 77.62 287 TRP A C 1
ATOM 2240 O O . TRP A 1 287 ? -6.738 -1.307 -13.247 1.00 77.62 287 TRP A O 1
ATOM 2250 N N . LEU A 1 288 ? -7.016 -0.970 -11.042 1.00 76.94 288 LEU A N 1
ATOM 2251 C CA . LEU A 1 288 ? -7.386 -2.355 -10.756 1.00 76.94 288 LEU A CA 1
ATOM 2252 C C . LEU A 1 288 ? -8.734 -2.725 -11.367 1.00 76.94 288 LEU A C 1
ATOM 2254 O O . LEU A 1 288 ? -8.882 -3.844 -11.849 1.00 76.94 288 LEU A O 1
ATOM 2258 N N . ASP A 1 289 ? -9.682 -1.790 -11.358 1.00 75.38 289 ASP A N 1
ATOM 2259 C CA . ASP A 1 289 ? -11.025 -1.980 -11.906 1.00 75.38 289 ASP A CA 1
ATOM 2260 C C . ASP A 1 289 ? -11.024 -1.954 -13.447 1.00 75.38 289 ASP A C 1
ATOM 2262 O O . ASP A 1 289 ? -11.912 -2.521 -14.086 1.00 75.38 289 ASP A O 1
ATOM 2266 N N . ALA A 1 290 ? -9.992 -1.356 -14.054 1.00 66.75 290 ALA A N 1
ATOM 2267 C CA . ALA A 1 290 ? -9.738 -1.339 -15.494 1.00 66.75 290 ALA A CA 1
ATOM 2268 C C . ALA A 1 290 ? -8.484 -2.162 -15.867 1.00 66.75 290 ALA A C 1
ATOM 2270 O O . ALA A 1 290 ? -7.552 -1.619 -16.477 1.00 66.75 290 ALA A O 1
ATOM 2271 N N . PRO A 1 291 ? -8.410 -3.459 -15.505 1.00 57.41 291 PRO A N 1
ATOM 2272 C CA . PRO A 1 291 ? -7.184 -4.220 -15.662 1.00 57.41 291 PRO A CA 1
ATOM 2273 C C . PRO A 1 291 ? -6.817 -4.326 -17.149 1.00 57.41 291 PRO A C 1
ATOM 2275 O O . PRO A 1 291 ? -7.689 -4.573 -17.991 1.00 57.41 291 PRO A O 1
ATOM 2278 N N . PRO A 1 292 ? -5.528 -4.200 -17.517 1.00 54.75 292 PRO A N 1
ATOM 2279 C CA . PRO A 1 292 ? -5.109 -4.574 -18.855 1.00 54.75 292 PRO A CA 1
ATOM 2280 C C . PRO A 1 292 ? -5.421 -6.063 -19.059 1.00 54.75 292 PRO A C 1
ATOM 2282 O O . PRO A 1 292 ? -5.112 -6.895 -18.206 1.00 54.75 292 PRO A O 1
ATOM 2285 N N . ALA A 1 293 ? -6.008 -6.402 -20.209 1.00 48.59 293 ALA A N 1
ATOM 2286 C CA . ALA A 1 293 ? -6.514 -7.732 -20.578 1.00 48.59 293 ALA A CA 1
ATOM 2287 C C . ALA A 1 293 ? -5.451 -8.863 -20.661 1.00 48.59 293 ALA A C 1
ATOM 2289 O O . ALA A 1 293 ? -5.687 -9.901 -21.272 1.00 48.59 293 ALA A O 1
ATOM 2290 N N . ALA A 1 294 ? -4.265 -8.682 -20.076 1.00 50.34 294 ALA A N 1
ATOM 2291 C CA . ALA A 1 294 ? -3.089 -9.527 -20.260 1.00 50.34 294 ALA A CA 1
ATOM 2292 C C . ALA A 1 294 ? -2.425 -9.981 -18.945 1.00 50.34 294 ALA A C 1
ATOM 2294 O O . ALA A 1 294 ? -1.224 -10.256 -18.921 1.00 50.34 294 ALA A O 1
ATOM 2295 N N . ALA A 1 295 ? -3.169 -10.101 -17.846 1.00 53.66 295 ALA A N 1
ATOM 2296 C CA . ALA A 1 295 ? -2.635 -10.681 -16.617 1.00 53.66 295 ALA A CA 1
ATOM 2297 C C . ALA A 1 295 ? -2.574 -12.219 -16.717 1.00 53.66 295 ALA A C 1
ATOM 2299 O O . ALA A 1 295 ? -3.426 -12.941 -16.208 1.00 53.66 295 ALA A O 1
ATOM 2300 N N . ARG A 1 296 ? -1.554 -12.737 -17.413 1.00 73.12 296 ARG A N 1
ATOM 2301 C CA . ARG A 1 296 ? -1.179 -14.155 -17.318 1.00 73.12 296 ARG A CA 1
ATOM 2302 C C . ARG A 1 296 ? -0.633 -14.404 -15.901 1.00 73.12 296 ARG A C 1
ATOM 2304 O O . ARG A 1 296 ? 0.273 -13.664 -15.510 1.00 73.12 296 ARG A O 1
ATOM 2311 N N . PRO A 1 297 ? -1.088 -15.431 -15.162 1.00 82.00 297 PRO A N 1
ATOM 2312 C CA . PRO A 1 297 ? -0.626 -15.697 -13.793 1.00 82.00 297 PRO A CA 1
ATOM 2313 C C . PRO A 1 297 ? 0.903 -15.785 -13.663 1.00 82.00 297 PRO A C 1
ATOM 2315 O O . PRO A 1 297 ? 1.489 -15.287 -12.706 1.00 82.00 297 PRO A O 1
ATOM 2318 N N . GLU A 1 298 ? 1.570 -16.351 -14.670 1.00 83.88 298 GLU A N 1
ATOM 2319 C CA . GLU A 1 298 ? 3.034 -16.452 -14.729 1.00 83.88 298 GLU A CA 1
ATOM 2320 C C . GLU A 1 298 ? 3.726 -15.086 -14.800 1.00 83.88 298 GLU A C 1
ATOM 2322 O O . GLU A 1 298 ? 4.729 -14.860 -14.125 1.00 83.88 298 GLU A O 1
ATOM 2327 N N . LEU A 1 299 ? 3.178 -14.158 -15.592 1.00 85.06 299 LEU A N 1
ATOM 2328 C CA . LEU A 1 299 ? 3.704 -12.800 -15.698 1.00 85.06 299 LEU A CA 1
ATO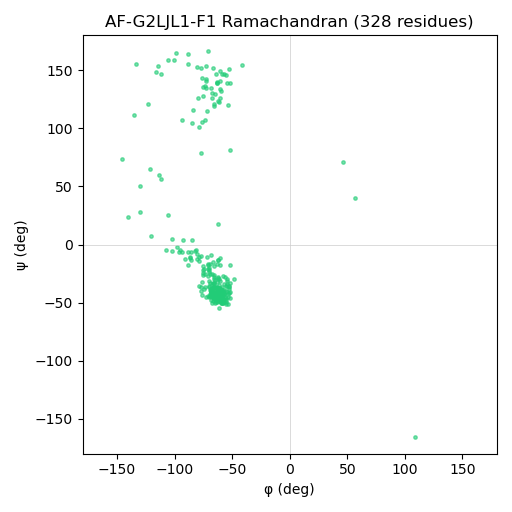M 2329 C C . LEU A 1 299 ? 3.488 -12.043 -14.387 1.00 85.06 299 LEU A C 1
ATOM 2331 O O . LEU A 1 299 ? 4.402 -11.367 -13.931 1.00 85.06 299 LEU A O 1
ATOM 2335 N N . GLN A 1 300 ? 2.321 -12.182 -13.753 1.00 86.06 300 GLN A N 1
ATOM 2336 C CA . GLN A 1 300 ? 2.066 -11.552 -12.454 1.00 86.06 300 GLN A CA 1
ATOM 2337 C C . GLN A 1 300 ? 3.024 -12.067 -11.380 1.00 86.06 300 GLN A C 1
ATOM 2339 O O . GLN A 1 300 ? 3.591 -11.270 -10.638 1.00 86.06 300 GLN A O 1
ATOM 2344 N N . LYS A 1 301 ? 3.265 -13.384 -11.339 1.00 87.44 301 LYS A N 1
ATOM 2345 C CA . LYS A 1 301 ? 4.243 -13.984 -10.427 1.00 87.44 301 LYS A CA 1
ATOM 2346 C C . LYS A 1 301 ? 5.647 -13.428 -10.671 1.00 87.44 301 LYS A C 1
ATOM 2348 O O . LYS A 1 301 ? 6.306 -13.015 -9.724 1.00 87.44 301 LYS A O 1
ATOM 2353 N N . GLN A 1 302 ? 6.073 -13.351 -11.933 1.00 89.31 302 GLN A N 1
ATOM 2354 C CA . GLN A 1 302 ? 7.360 -12.758 -12.297 1.00 89.31 302 GLN A CA 1
ATOM 2355 C C . GLN A 1 302 ? 7.459 -11.288 -11.854 1.00 89.31 302 GLN A C 1
ATOM 2357 O O . GLN A 1 302 ? 8.472 -10.879 -11.293 1.00 89.31 302 GLN A O 1
ATOM 2362 N N . LEU A 1 303 ? 6.414 -10.488 -12.085 1.00 89.94 303 LEU A N 1
ATOM 2363 C CA . LEU A 1 303 ? 6.375 -9.089 -11.657 1.00 89.94 303 LEU A CA 1
ATOM 2364 C C . LEU A 1 303 ? 6.426 -8.965 -10.133 1.00 89.94 303 LEU A C 1
ATOM 2366 O O . LEU A 1 303 ? 7.103 -8.082 -9.615 1.00 89.94 303 LEU A O 1
ATOM 2370 N N . PHE A 1 304 ? 5.754 -9.856 -9.408 1.00 90.25 304 PHE A N 1
ATOM 2371 C CA . PHE A 1 304 ? 5.794 -9.852 -7.952 1.00 90.25 304 PHE A CA 1
ATOM 2372 C C . PHE A 1 304 ? 7.191 -10.196 -7.419 1.00 90.25 304 PHE A C 1
ATOM 2374 O O . PHE A 1 304 ? 7.693 -9.515 -6.528 1.00 90.25 304 PHE A O 1
ATOM 2381 N N . GLU A 1 305 ? 7.879 -11.169 -8.020 1.00 91.56 305 GLU A N 1
ATOM 2382 C CA . GLU A 1 305 ? 9.285 -11.460 -7.714 1.00 91.56 305 GLU A CA 1
ATOM 2383 C C . GLU A 1 305 ? 10.206 -10.262 -8.018 1.00 91.56 305 GLU A C 1
ATOM 2385 O O . GLU A 1 305 ? 11.114 -9.963 -7.239 1.00 91.56 305 GLU A O 1
ATOM 2390 N N . ASP A 1 306 ? 9.970 -9.534 -9.116 1.00 90.75 306 ASP A N 1
ATOM 2391 C CA . ASP A 1 306 ? 10.683 -8.287 -9.426 1.00 90.75 306 ASP A CA 1
ATOM 2392 C C . ASP A 1 306 ? 10.469 -7.239 -8.318 1.00 90.75 306 ASP A C 1
ATOM 2394 O O . ASP A 1 306 ? 11.442 -6.681 -7.804 1.00 90.75 306 ASP A O 1
ATOM 2398 N N . VAL A 1 307 ? 9.216 -7.018 -7.906 1.00 92.38 307 VAL A N 1
ATOM 2399 C CA . VAL A 1 307 ? 8.846 -6.072 -6.840 1.00 92.38 307 VAL A CA 1
ATOM 2400 C C . VAL A 1 307 ? 9.516 -6.440 -5.516 1.00 92.38 307 VAL A C 1
ATOM 2402 O O . VAL A 1 307 ? 10.094 -5.569 -4.866 1.00 92.38 307 VAL A O 1
ATOM 2405 N N . LEU A 1 308 ? 9.510 -7.720 -5.132 1.00 93.00 308 LEU A N 1
ATOM 2406 C CA . LEU A 1 308 ? 10.172 -8.189 -3.911 1.00 93.00 308 LEU A CA 1
ATOM 2407 C C . LEU A 1 308 ? 11.685 -7.941 -3.938 1.00 93.00 308 LEU A C 1
ATOM 2409 O O . LEU A 1 308 ? 12.261 -7.547 -2.923 1.00 93.00 308 LEU A O 1
ATOM 2413 N N . ARG A 1 309 ? 12.340 -8.120 -5.093 1.00 93.00 309 ARG A N 1
ATOM 2414 C CA . ARG A 1 309 ? 13.779 -7.840 -5.235 1.00 93.00 309 ARG A CA 1
ATOM 2415 C C . ARG A 1 309 ? 14.094 -6.359 -5.053 1.00 93.00 309 ARG A C 1
ATOM 2417 O O . ARG A 1 309 ? 15.045 -6.030 -4.344 1.00 93.00 309 ARG A O 1
ATOM 2424 N N . TRP A 1 310 ? 13.296 -5.472 -5.645 1.00 92.38 310 TRP A N 1
ATOM 2425 C CA . TRP A 1 310 ? 13.456 -4.028 -5.454 1.00 92.38 310 TRP A CA 1
ATOM 2426 C C . TRP A 1 310 ? 13.150 -3.593 -4.019 1.00 92.38 310 TRP A C 1
ATOM 2428 O O . TRP A 1 310 ? 13.896 -2.793 -3.454 1.00 92.38 310 TRP A O 1
ATOM 2438 N N . ALA A 1 311 ? 12.115 -4.167 -3.403 1.00 92.00 311 ALA A N 1
ATOM 2439 C CA . ALA A 1 311 ? 11.790 -3.954 -1.996 1.00 92.00 311 ALA A CA 1
ATOM 2440 C C . ALA A 1 311 ? 12.970 -4.320 -1.084 1.00 92.00 311 ALA A C 1
ATOM 2442 O O . ALA A 1 311 ? 13.394 -3.512 -0.257 1.00 92.00 311 ALA A O 1
ATOM 2443 N N . GLN A 1 312 ? 13.556 -5.504 -1.285 1.00 93.12 312 GLN A N 1
ATOM 2444 C CA . GLN A 1 312 ? 14.719 -5.952 -0.522 1.00 93.12 312 GLN A CA 1
ATOM 2445 C C . GLN A 1 312 ? 15.928 -5.036 -0.727 1.00 93.12 312 GLN A C 1
ATOM 2447 O O . GLN A 1 312 ? 16.604 -4.682 0.238 1.00 93.12 312 GLN A O 1
ATOM 2452 N N . HIS A 1 313 ? 16.196 -4.634 -1.970 1.00 91.19 313 HIS A N 1
ATOM 2453 C CA . HIS A 1 313 ? 17.312 -3.751 -2.294 1.00 91.19 313 HIS A CA 1
ATOM 2454 C C . HIS A 1 313 ? 17.219 -2.412 -1.552 1.00 91.19 313 HIS A C 1
ATOM 2456 O O . HIS A 1 313 ? 18.169 -2.013 -0.878 1.00 91.19 313 HIS A O 1
ATOM 2462 N N . HIS A 1 314 ? 16.065 -1.746 -1.613 1.00 88.12 314 HIS A N 1
ATOM 2463 C CA . HIS A 1 314 ? 15.882 -0.454 -0.955 1.00 88.12 314 HIS A CA 1
ATOM 2464 C C . HIS A 1 314 ? 15.863 -0.550 0.564 1.00 88.12 314 HIS A C 1
ATOM 2466 O O . HIS A 1 314 ? 16.359 0.358 1.233 1.00 88.12 314 HIS A O 1
ATOM 2472 N N . ARG A 1 315 ? 15.349 -1.648 1.117 1.00 85.81 315 ARG A N 1
ATOM 2473 C CA . ARG A 1 315 ? 15.415 -1.885 2.557 1.00 85.81 315 ARG A CA 1
ATOM 2474 C C . ARG A 1 315 ? 16.854 -2.039 3.037 1.00 85.81 315 ARG A C 1
ATOM 2476 O O . ARG A 1 315 ? 17.238 -1.406 4.015 1.00 85.81 315 ARG A O 1
ATOM 2483 N N . ASN A 1 316 ? 17.665 -2.812 2.314 1.00 88.25 316 ASN A N 1
ATOM 2484 C CA . ASN A 1 316 ? 19.083 -2.987 2.632 1.00 88.25 316 ASN A CA 1
ATOM 2485 C C . ASN A 1 316 ? 19.854 -1.660 2.567 1.00 88.25 316 ASN A C 1
ATOM 2487 O O . ASN A 1 316 ? 20.752 -1.445 3.367 1.00 88.25 316 ASN A O 1
ATOM 2491 N N . GLN A 1 317 ? 19.491 -0.760 1.649 1.00 84.69 317 GLN A N 1
ATOM 2492 C CA . GLN A 1 317 ? 20.091 0.578 1.550 1.00 84.69 317 GLN A CA 1
ATOM 2493 C C . GLN A 1 317 ? 19.609 1.557 2.626 1.00 84.69 317 GLN A C 1
ATOM 2495 O O . GLN A 1 317 ? 20.308 2.515 2.938 1.00 84.69 317 GLN A O 1
ATOM 2500 N N . SER A 1 318 ? 18.398 1.356 3.153 1.00 75.12 318 SER A N 1
ATOM 2501 C CA . SER A 1 318 ? 17.787 2.252 4.142 1.00 75.12 318 SER A CA 1
ATOM 2502 C C . SER A 1 318 ? 18.203 1.912 5.577 1.00 75.12 318 SER A C 1
ATOM 2504 O O . SER A 1 318 ? 17.988 2.729 6.469 1.00 75.12 318 SER A O 1
ATOM 2506 N N . MET A 1 319 ? 18.808 0.742 5.811 1.00 65.31 319 MET A N 1
ATOM 2507 C CA . MET A 1 319 ? 19.462 0.413 7.076 1.00 65.31 319 MET A CA 1
ATOM 2508 C C . MET A 1 319 ? 20.902 0.953 7.051 1.00 65.31 319 MET A C 1
ATOM 2510 O O . MET A 1 319 ? 21.742 0.363 6.375 1.00 65.31 319 MET A O 1
ATOM 2514 N N . PRO A 1 320 ? 21.221 2.065 7.742 1.00 54.19 320 PRO A N 1
ATOM 2515 C CA . PRO A 1 320 ? 22.614 2.460 7.923 1.00 54.19 320 PRO A CA 1
ATOM 2516 C C . PRO A 1 320 ? 23.360 1.353 8.683 1.00 54.19 320 PRO A C 1
ATOM 2518 O O . PRO A 1 320 ? 22.753 0.669 9.508 1.00 54.19 320 PRO A O 1
ATOM 2521 N N . ASP A 1 321 ? 24.660 1.194 8.413 1.00 46.66 321 ASP A N 1
ATOM 2522 C CA . ASP A 1 321 ? 25.587 0.280 9.099 1.00 46.66 321 ASP A CA 1
ATOM 2523 C C . ASP A 1 321 ? 25.546 0.457 10.634 1.00 46.66 321 ASP A C 1
ATOM 2525 O O . ASP A 1 321 ? 26.404 1.093 11.248 1.00 46.66 321 ASP A O 1
ATOM 2529 N N . LEU A 1 322 ? 24.563 -0.151 11.300 1.00 47.91 322 LEU A N 1
ATOM 2530 C CA . LEU A 1 322 ? 24.534 -0.308 12.758 1.00 47.91 322 LEU A CA 1
ATOM 2531 C C . LEU A 1 322 ? 25.629 -1.282 13.234 1.00 47.91 322 LEU A C 1
ATOM 2533 O O . LEU A 1 322 ? 25.921 -1.362 14.425 1.00 47.91 322 LEU A O 1
ATOM 2537 N N . SER A 1 323 ? 26.294 -1.967 12.302 1.00 47.12 323 SER A N 1
ATOM 2538 C CA . SER A 1 323 ? 27.496 -2.781 12.493 1.00 47.12 323 SER A CA 1
ATOM 2539 C C . SER A 1 323 ? 28.766 -1.964 12.775 1.00 47.12 323 SER A C 1
ATOM 2541 O O . SER A 1 323 ? 29.727 -2.525 13.297 1.00 47.12 323 SER A O 1
ATOM 2543 N N . GLY A 1 324 ? 28.796 -0.657 12.477 1.00 43.31 324 GLY A N 1
ATOM 2544 C CA . GLY A 1 324 ? 29.983 0.189 12.681 1.00 43.31 324 GLY A CA 1
ATOM 2545 C C . GLY A 1 324 ? 30.103 0.840 14.066 1.00 43.31 324 GLY A C 1
ATOM 2546 O O . GLY A 1 324 ? 31.188 1.272 14.446 1.00 43.31 324 GLY A O 1
ATOM 2547 N N . ALA A 1 325 ? 29.017 0.904 14.844 1.00 41.34 325 ALA A N 1
ATOM 2548 C CA . ALA A 1 325 ? 28.974 1.661 16.104 1.00 41.34 325 ALA A CA 1
ATOM 2549 C C . ALA A 1 325 ? 29.201 0.814 17.375 1.00 41.34 325 ALA A C 1
ATOM 2551 O O . ALA A 1 325 ? 29.254 1.363 18.472 1.00 41.34 325 ALA A O 1
ATOM 2552 N N . ALA A 1 326 ? 29.371 -0.508 17.253 1.00 43.50 326 ALA A N 1
ATOM 2553 C CA . ALA A 1 326 ? 29.534 -1.411 18.400 1.00 43.50 326 ALA A CA 1
ATOM 2554 C C . ALA A 1 326 ? 30.999 -1.690 18.813 1.00 43.50 326 ALA A C 1
ATOM 2556 O O . ALA A 1 326 ? 31.225 -2.485 19.721 1.00 43.50 326 ALA A O 1
ATOM 2557 N N . VAL A 1 327 ? 32.004 -1.063 18.180 1.00 47.62 327 VAL A N 1
ATOM 2558 C CA . VAL A 1 327 ? 33.436 -1.363 18.442 1.00 47.62 327 VAL A CA 1
ATOM 2559 C C . VAL A 1 327 ? 34.178 -0.270 19.230 1.00 47.62 327 VAL A C 1
ATOM 2561 O O . VAL A 1 327 ? 35.300 -0.502 19.666 1.00 47.62 327 VAL A O 1
ATOM 2564 N N . VAL A 1 328 ? 33.568 0.879 19.537 1.00 45.97 328 VAL A N 1
ATOM 2565 C CA . VAL A 1 328 ? 34.227 1.925 20.353 1.00 45.97 328 VAL A CA 1
ATOM 2566 C C . VAL A 1 328 ? 33.531 2.099 21.701 1.00 45.97 328 VAL A C 1
ATOM 2568 O O . VAL A 1 328 ? 33.030 3.165 22.024 1.00 45.97 328 VAL A O 1
ATOM 2571 N N . LEU A 1 329 ? 33.494 1.022 22.483 1.00 43.69 329 LEU A N 1
ATOM 2572 C CA . LEU A 1 329 ? 33.444 1.069 23.948 1.00 43.69 329 LEU A CA 1
ATOM 2573 C C . LEU A 1 329 ? 34.247 -0.126 24.488 1.00 43.69 329 LEU A C 1
ATOM 2575 O O . LEU A 1 329 ? 33.695 -1.131 24.938 1.00 43.69 329 LEU A O 1
ATOM 2579 N N . LYS A 1 330 ? 35.571 -0.016 24.386 1.00 38.25 330 LYS A N 1
ATOM 2580 C CA . LYS A 1 330 ? 36.537 -0.647 25.286 1.00 38.25 330 LYS A CA 1
ATOM 2581 C C . LYS A 1 330 ? 37.584 0.390 25.645 1.00 38.25 330 LYS A C 1
ATOM 2583 O O . LYS A 1 330 ? 37.967 1.150 24.730 1.00 38.25 330 LYS A O 1
#

Organism: Chloracidobacterium thermophilum (strain B) (NCBI:txid981222)

Secondary structure (DSSP, 8-state):
---HHHHHHHHHHHHHHH-SS-PPPHHHHHTTS-HHHHHHHHHHHHHHHTS-HHHHHHHHHHHHHHHHHHHHHT-PPPPTTS-HHHHHHHHTTS-HHHHHHHHHHS-HHHHHHHHHHTT-------TTTTGGGHHHHHHHHHHHHTTS--GGGSPSPPHHHH--HHHHHHHHHHHHHHHHHHHHTT--SHHHHHHHHTTS-HHHHHHHHHHHHHHHTSSSPPPHHHHHHHHHHHHHHHHH-TT-TTHHHHHHHHHHHHHGGGG-SHHHHHHHHTTS-HHHHHHHHHHHHS--TT--HHHHHHHHHHHHHHHHHHHHHHS--TTSSSSS--

Foldseek 3Di:
DDDPLLLLLLVLVVQQVPDPPDRDHSLNVLVVDPPVSSVVNVVVNVVLVVDDPVVNVVSSVVSVVVVVVVLVVDQPDQDPLQDLVVLLVLCLPPPPVLLLLLLLVDDVVSSVVSCVSNVHDNDNDDVVVCVVVVVVSSVSSVVSSVVAQGPVNQPPDALLLVDALVLLLQLLLLQLLLLLLLLCLPPPDPVSLVVSLVLADPVSSVSSVVNSVVQVPDPDHDDPLLSVVSNVLLVVLCVVPVNPNCSSSVSSLLLVLLQVVLSDDPSSVRSNLSSYNVVVSVVSVVDNVVDDPDSDSVSSPVSNVVSSVSSVVSVVVPDDPPVVPPPPDD

Sequence (330 aa):
MGNPTDWLLALALAYERNTAQQPIPPSELFALLPAEAQQRLTSRQQEISAQDDATVTAWLAQTLDGLRQRVRQRSPALDERVHPSHIAAALRHEPLYIQRLLLASLPAAIGTAVARALRQSQIRLNMDDLAPVAPVLNAIRQRFLSQFVSADQIAPLTVFDELTEAELYRVAHAMGVAEVALASYDLPTTEAVTALLRRFPEAEARAIAEQIAALRVRPRPPAAARREFARQLVRTAMTAHKRDPELVMTLGWQVIMVALPAAGDANRLAFTFQKLPPKLVRRLQEWLDAPPAAARPELQKQLFEDVLRWAQHHRNQSMPDLSGAAVVLK

Mean predicted aligned error: 12.64 Å

Radius of gyration: 27.58 Å; Cα contacts (8 Å, |Δi|>4): 281; chains: 1; bounding box: 71×41×79 Å

Nearest PDB structures (foldseek):
  8wiw-assembly1_Z  TM=1.965E-01  e=1.022E+00  Salmonella enterica subsp. enterica serovar Typhimurium str. LT2
  8ucl-assembly1_A  TM=1.462E-01  e=7.721E+00  Homo sapiens